Protein AF-A0A950P169-F1 (afdb_monomer_lite)

Secondary structure (DSSP, 8-state):
-PPP---HHHHHHHHHHHHHHHHSPPPP----TTPPPEE--HHHHHH-HHHHHHHHHHTT-SEEEEEEEHHHHSSSTT-SSPPTT--TT-GGGS-HHHHHHHHHHHHHHHHHT-EEEEEEE----TTSSPSS---SSS--TTBS--HHHHHHHHHHHHHHTSS-EETTTTEE-TT-TTPPPPP-EEEE-S-TTBTTTSB-SEETTEEEEE-HHHHHHHHHHHHHHHHHHTT-TTSEEEE----S--BS--TTTSBB-HHHHHHHHTTB-TTSPBP---

Structure (mmCIF, N/CA/C/O backbone):
data_AF-A0A950P169-F1
#
_entry.id   AF-A0A950P169-F1
#
loop_
_atom_site.group_PDB
_atom_site.id
_atom_site.type_symbol
_atom_site.label_atom_id
_atom_site.label_alt_id
_atom_site.label_comp_id
_atom_site.label_asym_id
_atom_site.label_entity_id
_atom_site.label_seq_id
_atom_site.pdbx_PDB_ins_code
_atom_site.Cartn_x
_atom_site.Cartn_y
_atom_site.Cartn_z
_atom_site.occupancy
_atom_site.B_iso_or_equiv
_atom_site.auth_seq_id
_atom_site.auth_comp_id
_atom_site.auth_asym_id
_atom_site.auth_atom_id
_atom_site.pdbx_PDB_model_num
ATOM 1 N N . MET A 1 1 ? -87.571 0.363 -18.734 1.00 46.47 1 MET A N 1
ATOM 2 C CA . MET A 1 1 ? -86.121 0.190 -18.982 1.00 46.47 1 MET A CA 1
ATOM 3 C C . MET A 1 1 ? -85.504 -0.441 -17.733 1.00 46.47 1 MET A C 1
ATOM 5 O O . MET A 1 1 ? -85.541 0.220 -16.702 1.00 46.47 1 MET A O 1
ATOM 9 N N . PRO A 1 2 ? -85.041 -1.705 -17.742 1.00 42.69 2 PRO A N 1
ATOM 10 C CA . PRO A 1 2 ? -84.407 -2.302 -16.569 1.00 42.69 2 PRO A CA 1
ATOM 11 C C . PRO A 1 2 ? -82.916 -1.935 -16.513 1.00 42.69 2 PRO A C 1
ATOM 13 O O . PRO A 1 2 ? -82.208 -2.034 -17.513 1.00 42.69 2 PRO A O 1
ATOM 16 N N . LEU A 1 3 ? -82.452 -1.499 -15.339 1.00 47.44 3 LEU A N 1
ATOM 17 C CA . LEU A 1 3 ? -81.047 -1.183 -15.060 1.00 47.44 3 LEU A CA 1
ATOM 18 C C . LEU A 1 3 ? -80.193 -2.468 -15.043 1.00 47.44 3 LEU A C 1
ATOM 20 O O . LEU A 1 3 ? -80.599 -3.457 -14.422 1.00 47.44 3 LEU A O 1
ATOM 24 N N . PRO A 1 4 ? -79.001 -2.475 -15.670 1.00 51.62 4 PRO A N 1
ATOM 25 C CA . PRO A 1 4 ? -78.129 -3.641 -15.684 1.00 51.62 4 PRO A CA 1
ATOM 26 C C . PRO A 1 4 ? -77.535 -3.883 -14.291 1.00 51.62 4 PRO A C 1
ATOM 28 O O . PRO A 1 4 ? -76.858 -3.028 -13.714 1.00 51.62 4 PRO A O 1
ATOM 31 N N . ARG A 1 5 ? -77.775 -5.081 -13.748 1.00 55.94 5 ARG A N 1
ATOM 32 C CA . ARG A 1 5 ? -77.144 -5.570 -12.517 1.00 55.94 5 ARG A CA 1
ATOM 33 C C . ARG A 1 5 ? -75.638 -5.706 -12.755 1.00 55.94 5 ARG A C 1
ATOM 35 O O . ARG A 1 5 ? -75.205 -6.581 -13.500 1.00 55.94 5 ARG A O 1
ATOM 42 N N . ARG A 1 6 ? -74.835 -4.839 -12.132 1.00 60.53 6 ARG A N 1
ATOM 43 C CA . ARG A 1 6 ? -73.371 -4.970 -12.145 1.00 60.53 6 ARG A CA 1
ATOM 44 C C . ARG A 1 6 ? -72.964 -6.236 -11.371 1.00 60.53 6 ARG A C 1
ATOM 46 O O . ARG A 1 6 ? -73.485 -6.461 -10.278 1.00 60.53 6 ARG A O 1
ATOM 53 N N . PRO A 1 7 ? -72.055 -7.070 -11.903 1.00 55.75 7 PRO A N 1
ATOM 54 C CA . PRO A 1 7 ? -71.733 -8.364 -11.313 1.00 55.75 7 PRO A CA 1
ATOM 55 C C . PRO A 1 7 ? -70.893 -8.191 -10.040 1.00 55.75 7 PRO A C 1
ATOM 57 O O . PRO A 1 7 ? -69.671 -8.052 -10.104 1.00 55.75 7 PRO A O 1
ATOM 60 N N . ALA A 1 8 ? -71.551 -8.248 -8.877 1.00 60.16 8 ALA A N 1
ATOM 61 C CA . ALA A 1 8 ? -70.937 -8.251 -7.542 1.00 60.16 8 ALA A CA 1
ATOM 62 C C . ALA A 1 8 ? -69.826 -9.312 -7.380 1.00 60.16 8 ALA A C 1
ATOM 64 O O . ALA A 1 8 ? -68.883 -9.127 -6.614 1.00 60.16 8 ALA A O 1
ATOM 65 N N . ALA A 1 9 ? -69.883 -10.385 -8.175 1.00 60.50 9 ALA A N 1
ATOM 66 C CA . ALA A 1 9 ? -68.864 -11.429 -8.240 1.00 60.50 9 ALA A CA 1
ATOM 67 C C . ALA A 1 9 ? -67.477 -10.922 -8.687 1.00 60.50 9 ALA A C 1
ATOM 69 O O . ALA A 1 9 ? -66.463 -11.484 -8.281 1.00 60.50 9 ALA A O 1
ATOM 70 N N . THR A 1 10 ? -67.409 -9.858 -9.492 1.00 64.31 10 THR A N 1
ATOM 71 C CA . THR A 1 10 ? -66.132 -9.308 -9.988 1.00 64.31 10 THR A CA 1
ATOM 72 C C . THR A 1 10 ? -65.426 -8.502 -8.900 1.00 64.31 10 THR A C 1
ATOM 74 O O . THR A 1 10 ? -64.228 -8.661 -8.695 1.00 64.31 10 THR A O 1
ATOM 77 N N . LEU A 1 11 ? -66.188 -7.709 -8.138 1.00 63.38 11 LEU A N 1
ATOM 78 C CA . LEU A 1 11 ? -65.689 -6.944 -6.990 1.00 63.38 11 LEU A CA 1
ATOM 79 C C . LEU A 1 11 ? -65.167 -7.864 -5.882 1.00 63.38 11 LEU A C 1
ATOM 81 O O . LEU A 1 11 ? -64.091 -7.620 -5.346 1.00 63.38 11 LEU A O 1
ATOM 85 N N . LEU A 1 12 ? -65.881 -8.957 -5.594 1.00 70.06 12 LEU A N 1
ATOM 86 C CA . LEU A 1 12 ? -65.453 -9.931 -4.591 1.00 70.06 12 LEU A CA 1
ATOM 87 C C . LEU A 1 12 ? -64.164 -10.658 -5.011 1.00 70.06 12 LEU A C 1
ATOM 89 O O . LEU A 1 12 ? -63.272 -10.848 -4.191 1.00 70.06 12 LEU A O 1
ATOM 93 N N . ARG A 1 13 ? -64.022 -11.006 -6.298 1.00 69.19 13 ARG A N 1
ATOM 94 C CA . ARG A 1 13 ? -62.792 -11.615 -6.838 1.00 69.19 13 ARG A CA 1
ATOM 95 C C . ARG A 1 13 ? -61.598 -10.664 -6.779 1.00 69.19 13 ARG A C 1
ATOM 97 O O . ARG A 1 13 ? -60.518 -11.095 -6.391 1.00 69.19 13 ARG A O 1
ATOM 104 N N . CYS A 1 14 ? -61.786 -9.384 -7.104 1.00 72.12 14 CYS A N 1
ATOM 105 C CA . CYS A 1 14 ? -60.726 -8.380 -6.983 1.00 72.12 14 CYS A CA 1
ATOM 106 C C . CYS A 1 14 ? -60.309 -8.150 -5.523 1.00 72.12 14 CYS A C 1
ATOM 108 O O . CYS A 1 14 ? -59.120 -8.024 -5.249 1.00 72.12 14 CYS A O 1
ATOM 110 N N . LEU A 1 15 ? -61.264 -8.149 -4.586 1.00 73.00 15 LEU A N 1
ATOM 111 C CA . LEU A 1 15 ? -60.981 -7.977 -3.161 1.00 73.00 15 LEU A CA 1
ATOM 112 C C . LEU A 1 15 ? -60.221 -9.179 -2.579 1.00 73.00 15 LEU A C 1
ATOM 114 O O . LEU A 1 15 ? -59.239 -8.998 -1.867 1.00 73.00 15 LEU A O 1
ATOM 118 N N . VAL A 1 16 ? -60.626 -10.405 -2.930 1.00 73.19 16 VAL A N 1
ATOM 119 C CA . VAL A 1 16 ? -59.921 -11.630 -2.518 1.00 73.19 16 VAL A CA 1
ATOM 120 C C . VAL A 1 16 ? -58.504 -11.662 -3.093 1.00 73.19 16 VAL A C 1
ATOM 122 O O . VAL A 1 16 ? -57.566 -11.967 -2.365 1.00 73.19 16 VAL A O 1
ATOM 125 N N . LEU A 1 17 ? -58.317 -11.281 -4.361 1.00 72.94 17 LEU A N 1
ATOM 126 C CA . LEU A 1 17 ? -56.988 -11.230 -4.977 1.00 72.94 17 LEU A CA 1
ATOM 127 C C . LEU A 1 17 ? -56.083 -10.176 -4.312 1.00 72.94 17 LEU A C 1
ATOM 129 O O . LEU A 1 17 ? -54.907 -10.442 -4.083 1.00 72.94 17 LEU A O 1
ATOM 133 N N . ALA A 1 18 ? -56.631 -9.012 -3.946 1.00 72.00 18 ALA A N 1
ATOM 134 C CA . ALA A 1 18 ? -55.897 -7.973 -3.225 1.00 72.00 18 ALA A CA 1
ATOM 135 C C . ALA A 1 18 ? -55.493 -8.419 -1.807 1.00 72.00 18 ALA A C 1
ATOM 137 O O . ALA A 1 18 ? -54.363 -8.183 -1.392 1.00 72.00 18 ALA A O 1
ATOM 138 N N . ILE A 1 19 ? -56.371 -9.123 -1.083 1.00 71.88 19 ILE A N 1
ATOM 139 C CA . ILE A 1 19 ? -56.062 -9.679 0.247 1.00 71.88 19 ILE A CA 1
ATOM 140 C C . ILE A 1 19 ? -54.988 -10.777 0.151 1.00 71.88 19 ILE A C 1
ATOM 142 O O . ILE A 1 19 ? -54.085 -10.834 0.986 1.00 71.88 19 ILE A O 1
ATOM 146 N N . VAL A 1 20 ? -55.029 -11.616 -0.889 1.00 70.62 20 VAL A N 1
ATOM 147 C CA . VAL A 1 20 ? -53.989 -12.629 -1.142 1.00 70.62 20 VAL A CA 1
ATOM 148 C C . VAL A 1 20 ? -52.642 -11.969 -1.463 1.00 70.62 20 VAL A C 1
ATOM 150 O O . VAL A 1 20 ? -51.622 -12.393 -0.937 1.00 70.62 20 VAL A O 1
ATOM 153 N N . LEU A 1 21 ? -52.619 -10.885 -2.242 1.00 66.38 21 LEU A N 1
ATOM 154 C CA . LEU A 1 21 ? -51.384 -10.150 -2.553 1.00 66.38 21 LEU A CA 1
ATOM 155 C C . LEU A 1 21 ? -50.773 -9.425 -1.340 1.00 66.38 21 LEU A C 1
ATOM 157 O O . LEU A 1 21 ? -49.557 -9.277 -1.285 1.00 66.38 21 LEU A O 1
ATO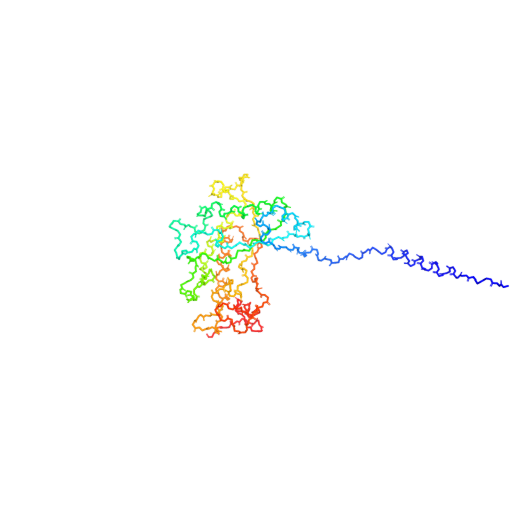M 161 N N . VAL A 1 22 ? -51.583 -9.009 -0.360 1.00 69.62 22 VAL A N 1
ATOM 162 C CA . VAL A 1 22 ? -51.111 -8.345 0.877 1.00 69.62 22 VAL A CA 1
ATOM 163 C C . VAL A 1 22 ? -50.627 -9.348 1.938 1.00 69.62 22 VAL A C 1
ATOM 165 O O . VAL A 1 22 ? -49.867 -8.982 2.830 1.00 69.62 22 VAL A O 1
ATOM 168 N N . THR A 1 23 ? -51.033 -10.619 1.848 1.00 67.62 23 THR A N 1
ATOM 169 C CA . THR A 1 23 ? -50.666 -11.671 2.819 1.00 67.62 23 THR A CA 1
ATOM 170 C C . THR A 1 23 ? -49.452 -12.501 2.409 1.00 67.62 23 THR A C 1
ATOM 172 O O . THR A 1 23 ? -48.956 -13.282 3.221 1.00 67.62 23 THR A O 1
ATOM 175 N N . ILE A 1 24 ? -48.933 -12.320 1.190 1.00 65.88 24 ILE A N 1
ATOM 176 C CA . ILE A 1 24 ? -47.646 -12.894 0.792 1.00 65.88 24 ILE A CA 1
ATOM 177 C C . ILE A 1 24 ? -46.556 -12.065 1.488 1.00 65.88 24 ILE A C 1
ATOM 179 O O . ILE A 1 24 ? -46.394 -10.890 1.146 1.00 65.88 24 ILE A O 1
ATOM 183 N N . PRO A 1 25 ? -45.811 -12.620 2.468 1.00 67.31 25 PRO A N 1
ATOM 184 C CA . PRO A 1 25 ? -44.670 -11.908 3.025 1.00 67.31 25 PRO A CA 1
ATOM 185 C C . PRO A 1 25 ? -43.726 -11.564 1.870 1.00 67.31 25 PRO A C 1
ATOM 187 O O . PRO A 1 25 ? -43.541 -12.412 0.988 1.00 67.31 25 PRO A O 1
ATOM 190 N N . PRO A 1 26 ? -43.139 -10.352 1.832 1.00 63.78 26 PRO A N 1
ATOM 191 C CA . PRO A 1 26 ? -42.165 -10.028 0.804 1.00 63.78 26 PRO A CA 1
ATOM 192 C C . PRO A 1 26 ? -41.129 -11.147 0.797 1.00 63.78 26 PRO A C 1
ATOM 194 O O . PRO A 1 26 ? -40.572 -11.484 1.848 1.00 63.78 26 PRO A O 1
ATOM 197 N N . ALA A 1 27 ? -40.928 -11.776 -0.365 1.00 65.50 27 ALA A N 1
ATOM 198 C CA . ALA A 1 27 ? -39.838 -12.720 -0.523 1.00 65.50 27 ALA A CA 1
ATOM 199 C C . ALA A 1 27 ? -38.590 -11.996 -0.023 1.00 65.50 27 ALA A C 1
ATOM 201 O O . ALA A 1 27 ? -38.304 -10.887 -0.484 1.00 65.50 27 ALA A O 1
ATOM 202 N N . ARG A 1 28 ? -37.910 -12.560 0.984 1.00 59.44 28 ARG A N 1
ATOM 203 C CA . ARG A 1 28 ? -36.647 -11.995 1.455 1.00 59.44 28 ARG A CA 1
ATOM 204 C C . ARG A 1 28 ? -35.790 -11.821 0.215 1.00 59.44 28 ARG A C 1
ATOM 206 O O . ARG A 1 28 ? -35.505 -12.813 -0.455 1.00 59.44 28 ARG A O 1
ATOM 213 N N . ALA A 1 29 ? -35.448 -10.579 -0.121 1.00 61.78 29 ALA A N 1
ATOM 214 C CA . ALA A 1 29 ? -34.435 -10.340 -1.125 1.00 61.78 29 ALA A CA 1
ATOM 215 C C . ALA A 1 29 ? -33.226 -11.155 -0.666 1.00 61.78 29 ALA A C 1
ATOM 217 O O . ALA A 1 29 ? -32.718 -10.936 0.435 1.00 61.78 29 ALA A O 1
ATOM 218 N N . LEU A 1 30 ? -32.844 -12.159 -1.454 1.00 59.88 30 LEU A N 1
ATOM 219 C CA . LEU A 1 30 ? -31.661 -12.976 -1.217 1.00 59.88 30 LEU A CA 1
ATOM 220 C C . LEU A 1 30 ? -30.432 -12.123 -1.555 1.00 59.88 30 LEU A C 1
ATOM 222 O O . LEU A 1 30 ? -29.640 -12.472 -2.423 1.00 59.88 30 LEU A O 1
ATOM 226 N N . ALA A 1 31 ? -30.309 -10.954 -0.924 1.00 65.06 31 ALA A N 1
ATOM 227 C CA . ALA A 1 31 ? -29.026 -10.298 -0.826 1.00 65.06 31 ALA A CA 1
ATOM 228 C C . ALA A 1 31 ? -28.125 -11.285 -0.086 1.00 65.06 31 ALA A C 1
ATOM 230 O O . ALA A 1 31 ? -28.521 -11.844 0.944 1.00 65.06 31 ALA A O 1
ATOM 231 N N . SER A 1 32 ? -26.965 -11.574 -0.669 1.00 75.38 32 SER A N 1
ATOM 232 C CA . SER A 1 32 ? -26.006 -12.466 -0.040 1.00 75.38 32 SER A CA 1
ATOM 233 C C . SER A 1 32 ? -25.697 -11.924 1.351 1.00 75.38 32 SER A C 1
ATOM 235 O O . SER A 1 32 ? -25.189 -10.816 1.486 1.00 75.38 32 SER A O 1
ATOM 237 N N . THR A 1 33 ? -25.986 -12.703 2.392 1.00 75.56 33 THR A N 1
ATOM 238 C CA . THR A 1 33 ? -25.667 -12.333 3.780 1.00 75.56 33 THR A CA 1
ATOM 239 C C . THR A 1 33 ? -24.163 -12.352 4.055 1.00 75.56 33 THR A C 1
ATOM 241 O O . THR A 1 33 ? -23.748 -12.152 5.190 1.00 75.56 33 THR A O 1
ATOM 244 N N . THR A 1 34 ? -23.354 -12.668 3.042 1.00 81.56 34 THR A N 1
ATOM 245 C CA . THR A 1 34 ? -21.893 -12.715 3.101 1.00 81.56 34 THR A CA 1
ATOM 246 C C . THR A 1 34 ? -21.240 -11.749 2.113 1.00 81.56 34 THR A C 1
ATOM 248 O O . THR A 1 34 ? -20.024 -11.793 1.953 1.00 81.56 34 THR A O 1
ATOM 251 N N . GLN A 1 35 ? -22.017 -10.940 1.382 1.00 86.88 35 GLN A N 1
ATOM 252 C CA . GLN A 1 35 ? -21.458 -9.898 0.526 1.00 86.88 35 GLN A CA 1
ATOM 253 C C . GLN A 1 35 ? -21.118 -8.691 1.392 1.00 86.88 35 GLN A C 1
ATOM 255 O O . GLN A 1 35 ? -22.006 -8.146 2.034 1.00 86.88 35 GLN A O 1
ATOM 260 N N . THR A 1 36 ? -19.854 -8.279 1.371 1.00 89.25 36 THR A N 1
ATOM 261 C CA . THR A 1 36 ? -19.385 -7.085 2.073 1.00 89.25 36 THR A CA 1
ATOM 262 C C . THR A 1 36 ? -19.483 -5.862 1.162 1.00 89.25 36 THR A C 1
ATOM 264 O O . THR A 1 36 ? -19.169 -5.929 -0.032 1.00 89.25 36 THR A O 1
ATOM 267 N N . GLY A 1 37 ? -19.954 -4.738 1.705 1.00 94.12 37 GLY A N 1
ATOM 268 C CA . GLY A 1 37 ? -19.961 -3.439 1.022 1.00 94.12 37 GLY A CA 1
ATOM 269 C C . GLY A 1 37 ? -18.621 -2.714 1.163 1.00 94.12 37 GLY A C 1
ATOM 270 O O . GLY A 1 37 ? -18.137 -2.544 2.278 1.00 94.12 37 GLY A O 1
ATOM 271 N N . TRP A 1 38 ? -18.037 -2.268 0.048 1.00 96.00 38 TRP A N 1
ATOM 272 C CA . TRP A 1 38 ? -16.729 -1.602 0.018 1.00 96.00 38 TRP A CA 1
ATOM 273 C C . TRP A 1 38 ? -16.822 -0.206 -0.586 1.00 96.00 38 TRP A C 1
ATOM 275 O O . TRP A 1 38 ? -17.546 0.003 -1.563 1.00 96.00 38 TRP A O 1
ATOM 285 N N . MET A 1 39 ? -16.050 0.735 -0.046 1.00 98.12 39 MET A N 1
ATOM 286 C CA . MET A 1 39 ? -15.864 2.065 -0.630 1.00 98.12 39 MET A CA 1
ATOM 287 C C . MET A 1 39 ? -14.396 2.482 -0.617 1.00 98.12 39 MET A C 1
ATOM 289 O O . MET A 1 39 ? -13.621 2.058 0.234 1.00 98.12 39 MET A O 1
ATOM 293 N N . GLN A 1 40 ? -14.027 3.343 -1.561 1.00 97.56 40 GLN A N 1
ATOM 294 C CA . GLN A 1 40 ? -12.718 3.979 -1.609 1.00 97.56 40 GLN A CA 1
ATOM 295 C C . GLN A 1 40 ? -12.872 5.419 -2.102 1.00 97.56 40 GLN A C 1
ATOM 297 O O . GLN A 1 40 ? -13.462 5.656 -3.156 1.00 97.56 40 GLN A O 1
ATOM 302 N N . ASP A 1 41 ? -12.329 6.365 -1.337 1.00 98.00 41 ASP A N 1
ATOM 303 C CA . ASP A 1 41 ? -12.204 7.783 -1.700 1.00 98.00 41 ASP A CA 1
ATOM 304 C C . ASP A 1 41 ? -11.048 8.408 -0.898 1.00 98.00 41 ASP A C 1
ATOM 306 O O . ASP A 1 41 ? -11.253 9.155 0.063 1.00 98.00 41 ASP A O 1
ATOM 310 N N . ASP A 1 42 ? -9.809 8.028 -1.239 1.00 98.00 42 ASP A N 1
ATOM 311 C CA . ASP A 1 42 ? -8.611 8.437 -0.493 1.00 98.00 42 ASP A CA 1
ATOM 312 C C . ASP A 1 42 ? -8.515 9.963 -0.280 1.00 98.00 42 ASP A C 1
ATOM 314 O O . ASP A 1 42 ? -8.195 10.372 0.839 1.00 98.00 42 ASP A O 1
ATOM 318 N N . PRO A 1 43 ? -8.779 10.839 -1.280 1.00 98.25 43 PRO A N 1
ATOM 319 C CA . PRO A 1 43 ? -8.698 12.286 -1.080 1.00 98.25 43 PRO A CA 1
ATOM 320 C C . PRO A 1 43 ? -9.689 12.813 -0.039 1.00 98.25 43 PRO A C 1
ATOM 322 O O . PRO A 1 43 ? -9.305 13.640 0.791 1.00 98.25 43 PRO A O 1
ATOM 325 N N . SER A 1 44 ? -10.939 12.342 -0.055 1.00 98.50 44 SER A N 1
ATOM 326 C CA . SER A 1 44 ? -11.941 12.757 0.931 1.00 98.50 44 SER A CA 1
ATOM 327 C C . SER A 1 44 ? -11.629 12.209 2.320 1.00 98.50 44 SER A C 1
ATOM 329 O O . SER A 1 44 ? -11.677 12.966 3.290 1.00 98.50 44 SER A O 1
ATOM 331 N N . VAL A 1 45 ? -11.207 10.942 2.415 1.00 98.69 45 VAL A N 1
ATOM 332 C CA . VAL A 1 45 ? -10.779 10.330 3.683 1.00 98.69 45 VAL A CA 1
ATOM 333 C C . VAL A 1 45 ? -9.553 11.046 4.262 1.00 98.69 45 VAL A C 1
ATOM 335 O O . VAL A 1 45 ? -9.481 11.242 5.467 1.00 98.69 45 VAL A O 1
ATOM 338 N N . LEU A 1 46 ? -8.605 11.502 3.437 1.00 98.00 46 LEU A N 1
ATOM 339 C CA . LEU A 1 46 ? -7.462 12.303 3.899 1.00 98.00 46 LEU A CA 1
ATOM 340 C C . LEU A 1 46 ? -7.861 13.695 4.400 1.00 98.00 46 LEU A C 1
ATOM 342 O O . LEU A 1 46 ? -7.219 14.218 5.312 1.00 98.00 46 LEU A O 1
ATOM 346 N N . ALA A 1 47 ? -8.860 14.318 3.774 1.00 98.25 47 ALA A N 1
ATOM 347 C CA . ALA A 1 47 ? -9.282 15.676 4.099 1.00 98.25 47 ALA A CA 1
ATOM 348 C C . ALA A 1 47 ? -10.128 15.744 5.382 1.00 98.25 47 ALA A C 1
ATOM 350 O O . ALA A 1 47 ? -9.956 16.671 6.173 1.00 98.25 47 ALA A O 1
ATOM 351 N N . ASP A 1 48 ? -11.024 14.776 5.582 1.00 98.50 48 ASP A N 1
ATOM 352 C CA . ASP A 1 48 ? -11.908 14.660 6.746 1.00 98.50 48 ASP A CA 1
ATOM 353 C C . ASP A 1 48 ? -12.173 13.172 7.039 1.00 98.50 48 ASP A C 1
ATOM 355 O O . ASP A 1 48 ? -13.182 12.631 6.566 1.00 98.50 48 ASP A O 1
ATOM 359 N N . PRO A 1 49 ? -11.264 12.480 7.761 1.00 98.44 49 PRO A N 1
ATOM 360 C CA . PRO A 1 49 ? -11.391 11.046 7.984 1.00 98.44 49 PRO A CA 1
ATOM 361 C C . PRO A 1 49 ? -12.686 10.690 8.715 1.00 98.44 49 PRO A C 1
ATOM 363 O O . PRO A 1 49 ? -13.475 9.913 8.186 1.00 98.44 49 PRO A O 1
ATOM 366 N N . MET A 1 50 ? -12.959 11.303 9.873 1.00 98.62 50 MET A N 1
ATOM 367 C CA . MET A 1 50 ? -14.181 11.059 10.646 1.00 98.62 50 MET A CA 1
ATOM 368 C C . MET A 1 50 ? -15.454 11.280 9.819 1.00 98.62 50 MET A C 1
ATOM 370 O O . MET A 1 50 ? -16.263 10.360 9.693 1.00 98.62 50 MET A O 1
ATOM 374 N N . GLY A 1 51 ? -15.640 12.468 9.231 1.00 98.69 51 GLY A N 1
ATOM 375 C CA . GLY A 1 51 ? -16.879 12.791 8.521 1.00 98.69 51 GLY A CA 1
ATOM 376 C C . GLY A 1 51 ? -17.074 11.967 7.246 1.00 98.69 51 GLY A C 1
ATOM 377 O O . GLY A 1 51 ? -18.197 11.566 6.920 1.00 98.69 51 GLY A O 1
ATOM 378 N N . THR A 1 52 ? -15.988 11.659 6.531 1.00 98.75 52 THR A N 1
ATOM 379 C CA . THR A 1 52 ? -16.050 10.838 5.314 1.00 98.75 52 THR A CA 1
ATOM 380 C C . THR A 1 52 ? -16.333 9.375 5.641 1.00 98.75 52 THR A C 1
ATOM 382 O O . THR A 1 52 ? -17.221 8.782 5.026 1.00 98.75 52 THR A O 1
ATOM 385 N N . LEU A 1 53 ? -15.639 8.795 6.625 1.00 98.81 53 LEU A N 1
ATOM 386 C CA . LEU A 1 53 ? -15.852 7.408 7.046 1.00 98.81 53 LEU A CA 1
ATOM 387 C C . LEU A 1 53 ? -17.253 7.212 7.644 1.00 98.81 53 LEU A C 1
ATOM 389 O O . LEU A 1 53 ? -17.907 6.212 7.348 1.00 98.81 53 LEU A O 1
ATOM 393 N N . GLU A 1 54 ? -17.761 8.180 8.416 1.00 98.56 54 GLU A N 1
ATOM 394 C CA . GLU A 1 54 ? -19.139 8.156 8.920 1.00 98.56 54 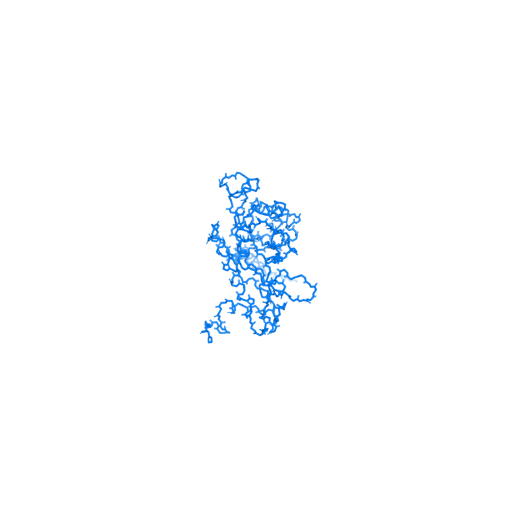GLU A CA 1
ATOM 395 C C . GLU A 1 54 ? -20.142 8.135 7.759 1.00 98.56 54 GLU A C 1
ATOM 397 O O . GLU A 1 54 ? -21.069 7.321 7.741 1.00 98.56 54 GLU A O 1
ATOM 402 N N . ARG A 1 55 ? -19.931 8.971 6.735 1.00 98.62 55 ARG A N 1
ATOM 403 C CA . ARG A 1 55 ? -20.780 8.982 5.539 1.00 98.62 55 ARG A CA 1
ATOM 404 C C . ARG A 1 55 ? -20.710 7.667 4.766 1.00 98.62 55 ARG A C 1
ATOM 406 O O . ARG A 1 55 ? -21.756 7.168 4.358 1.00 98.62 55 ARG A O 1
ATOM 413 N N . MET A 1 56 ? -19.522 7.098 4.570 1.00 98.56 56 MET A N 1
ATOM 414 C CA . MET A 1 56 ? -19.360 5.796 3.912 1.00 98.56 56 MET A CA 1
ATOM 415 C C . MET A 1 56 ? -20.111 4.699 4.675 1.00 98.56 56 MET A C 1
ATOM 417 O O . MET A 1 56 ? -20.872 3.941 4.071 1.00 98.56 56 MET A O 1
ATOM 421 N N . ARG A 1 57 ? -19.994 4.678 6.009 1.00 97.25 57 ARG A N 1
ATOM 422 C CA . ARG A 1 57 ? -20.744 3.761 6.879 1.00 97.25 57 ARG A CA 1
ATOM 423 C C . ARG A 1 57 ? -22.257 3.928 6.715 1.00 97.25 57 ARG A C 1
ATOM 425 O O . ARG A 1 57 ? -22.968 2.940 6.559 1.00 97.25 57 ARG A O 1
ATOM 432 N N . LEU A 1 58 ? -22.760 5.167 6.710 1.00 97.12 58 LEU A N 1
ATOM 433 C CA . LEU A 1 58 ? -24.186 5.467 6.505 1.00 97.12 58 LEU A CA 1
ATOM 434 C C . LEU A 1 58 ? -24.699 5.024 5.126 1.00 97.12 58 LEU A C 1
ATOM 436 O O . LEU A 1 58 ? -25.871 4.677 4.994 1.00 97.12 58 LEU A O 1
ATOM 440 N N . LEU A 1 59 ? -23.834 5.019 4.111 1.00 97.00 59 LEU A N 1
ATOM 441 C CA . LEU A 1 59 ? -24.144 4.525 2.768 1.00 97.00 59 LEU A CA 1
ATOM 442 C C . LEU A 1 59 ? -24.032 2.994 2.640 1.00 97.00 59 LEU A C 1
ATOM 444 O O . LEU A 1 59 ? -24.291 2.458 1.564 1.00 97.00 59 LEU A O 1
ATOM 448 N N . GLY A 1 60 ? -23.685 2.291 3.722 1.00 94.69 60 GLY A N 1
ATOM 449 C CA . GLY A 1 60 ? -23.632 0.831 3.775 1.00 94.69 60 GLY A CA 1
ATOM 450 C C . GLY A 1 60 ? -22.257 0.225 3.500 1.00 94.69 60 GLY A C 1
ATOM 451 O O . GLY A 1 60 ? -22.184 -0.971 3.229 1.00 94.69 60 GLY A O 1
ATOM 452 N N . ALA A 1 61 ? -21.175 1.008 3.552 1.00 96.88 61 ALA A N 1
ATOM 453 C CA . ALA A 1 61 ? -19.830 0.443 3.541 1.00 96.88 61 ALA A CA 1
ATOM 454 C C . ALA A 1 61 ? -19.551 -0.300 4.859 1.00 96.88 61 ALA A C 1
ATOM 456 O O . ALA A 1 61 ? -19.722 0.253 5.948 1.00 96.88 61 ALA A O 1
ATOM 457 N N . GLU A 1 62 ? -19.101 -1.545 4.741 1.00 95.94 62 GLU A N 1
ATOM 458 C CA . GLU A 1 62 ? -18.558 -2.351 5.838 1.00 95.94 62 GLU A CA 1
ATOM 459 C C . GLU A 1 62 ? -17.037 -2.204 5.912 1.00 95.94 62 GLU A C 1
ATOM 461 O O . GLU A 1 62 ? -16.479 -2.145 7.006 1.00 95.94 62 GLU A O 1
ATOM 466 N N . GLU A 1 63 ? -16.396 -2.082 4.748 1.00 97.62 63 GLU A N 1
ATOM 467 C CA . GLU A 1 63 ? -14.956 -1.930 4.574 1.00 97.62 63 GLU A CA 1
ATOM 468 C C . GLU A 1 63 ? -14.652 -0.662 3.765 1.00 97.62 63 GLU A C 1
ATOM 470 O O . GLU A 1 63 ? -15.333 -0.340 2.783 1.00 97.62 63 GLU A O 1
ATOM 475 N N . VAL A 1 64 ? -13.599 0.053 4.152 1.00 98.44 64 VAL A N 1
ATOM 476 C CA . VAL A 1 64 ? -13.026 1.145 3.360 1.00 98.44 64 VAL A CA 1
ATOM 477 C C . VAL A 1 64 ? -11.630 0.744 2.926 1.00 98.44 64 VAL A C 1
ATOM 479 O O . VAL A 1 64 ? -10.786 0.439 3.765 1.00 98.44 64 VAL A O 1
ATOM 482 N N . ARG A 1 65 ? -11.365 0.771 1.621 1.00 98.12 65 ARG A N 1
ATOM 483 C CA . ARG A 1 65 ? -10.007 0.615 1.097 1.00 98.12 65 ARG A CA 1
ATOM 484 C C . ARG A 1 65 ? -9.323 1.975 1.062 1.00 98.12 65 ARG A C 1
ATOM 486 O O . ARG A 1 65 ? -9.909 2.947 0.588 1.00 98.12 65 ARG A O 1
ATOM 493 N N . PHE A 1 66 ? -8.091 2.039 1.556 1.00 98.50 66 PHE A N 1
ATOM 494 C CA . PHE A 1 66 ? -7.289 3.257 1.587 1.00 98.50 66 PHE A CA 1
ATOM 495 C C . PHE A 1 66 ? -5.866 3.006 1.075 1.00 98.50 66 PHE A C 1
ATOM 497 O O . PHE A 1 66 ? -5.136 2.166 1.609 1.00 98.50 66 PHE A O 1
ATOM 504 N N . GLY A 1 67 ? -5.452 3.766 0.058 1.00 97.81 67 GLY A N 1
ATOM 505 C CA . GLY A 1 67 ? -4.133 3.659 -0.560 1.00 97.81 67 GLY A CA 1
ATOM 506 C C . GLY A 1 67 ? -3.009 4.290 0.266 1.00 97.81 67 GLY A C 1
ATOM 507 O O . GLY A 1 67 ? -2.896 5.512 0.395 1.00 97.81 67 GLY A O 1
ATOM 508 N N . VAL A 1 68 ? -2.084 3.466 0.753 1.00 98.19 68 VAL A N 1
ATOM 509 C CA . VAL A 1 68 ? -0.877 3.889 1.472 1.00 98.19 68 VAL A CA 1
ATOM 510 C C . VAL A 1 68 ? 0.320 3.921 0.520 1.00 98.19 68 VAL A C 1
ATOM 512 O O . VAL A 1 68 ? 1.072 2.957 0.391 1.00 98.19 68 VAL A O 1
ATOM 515 N N . ARG A 1 69 ? 0.545 5.064 -0.140 1.00 96.81 69 ARG A N 1
ATOM 516 C CA . ARG A 1 69 ? 1.721 5.257 -1.014 1.00 96.81 69 ARG A CA 1
ATOM 517 C C . ARG A 1 69 ? 3.002 5.345 -0.202 1.00 96.81 69 ARG A C 1
ATOM 519 O O . ARG A 1 69 ? 3.115 6.198 0.680 1.00 96.81 69 ARG A O 1
ATOM 526 N N . TRP A 1 70 ? 4.012 4.556 -0.550 1.00 97.62 70 TRP A N 1
ATOM 527 C CA . TRP A 1 70 ? 5.249 4.474 0.230 1.00 97.62 70 TRP A CA 1
ATOM 528 C C . TRP A 1 70 ? 5.973 5.830 0.367 1.00 97.62 70 TRP A C 1
ATOM 530 O O . TRP A 1 70 ? 6.364 6.219 1.474 1.00 97.62 70 TRP A O 1
ATOM 540 N N . TYR A 1 71 ? 6.075 6.622 -0.706 1.00 96.75 71 TYR A N 1
ATOM 541 C CA . TYR A 1 71 ? 6.708 7.947 -0.669 1.00 96.75 71 TYR A CA 1
ATOM 542 C C . TYR A 1 71 ? 6.001 8.935 0.269 1.00 96.75 71 TYR A C 1
ATOM 544 O O . TYR A 1 71 ? 6.618 9.907 0.693 1.00 96.75 71 TYR A O 1
ATOM 552 N N . SER A 1 72 ? 4.718 8.731 0.591 1.00 95.94 72 SER A N 1
ATOM 553 C CA . SER A 1 72 ? 3.979 9.659 1.460 1.00 95.94 72 SER A CA 1
ATOM 554 C C . SER A 1 72 ? 4.498 9.629 2.902 1.00 95.94 72 SER A C 1
ATOM 556 O O . SER A 1 72 ? 4.406 10.621 3.623 1.00 95.94 72 SER A O 1
ATOM 558 N N . ILE A 1 73 ? 5.112 8.508 3.291 1.00 97.56 73 ILE A N 1
ATOM 559 C CA . ILE A 1 73 ? 5.645 8.266 4.633 1.00 97.56 73 ILE A CA 1
ATOM 560 C C . ILE A 1 73 ? 7.183 8.301 4.627 1.00 97.56 73 ILE A C 1
ATOM 562 O O . ILE A 1 73 ? 7.810 8.739 5.598 1.00 97.56 73 ILE A O 1
ATOM 566 N N . ALA A 1 74 ? 7.809 7.840 3.540 1.00 97.88 74 ALA A N 1
ATOM 567 C CA . ALA A 1 74 ? 9.254 7.683 3.439 1.00 97.88 74 ALA A CA 1
ATOM 568 C C . ALA A 1 74 ? 10.032 9.020 3.458 1.00 97.88 74 ALA A C 1
ATOM 570 O O . ALA A 1 74 ? 9.595 10.026 2.901 1.00 97.88 74 ALA A O 1
ATOM 571 N N . PRO A 1 75 ? 11.238 9.054 4.055 1.00 97.38 75 PRO A N 1
ATOM 572 C CA . PRO A 1 75 ? 12.099 10.234 4.022 1.00 97.38 75 PRO A CA 1
ATOM 573 C C . PRO A 1 75 ? 12.876 10.364 2.701 1.00 97.38 75 PRO A C 1
ATOM 575 O O . PRO A 1 75 ? 13.177 9.372 2.039 1.00 97.38 75 PRO A O 1
ATOM 578 N N . ASN A 1 76 ? 13.298 11.593 2.378 1.00 96.38 76 ASN A N 1
ATOM 579 C CA . ASN A 1 76 ? 14.210 11.920 1.270 1.00 96.38 76 ASN A CA 1
ATOM 580 C C . ASN A 1 76 ? 13.839 11.249 -0.063 1.00 96.38 76 ASN A C 1
ATOM 582 O O . ASN A 1 76 ? 14.694 10.680 -0.739 1.00 96.38 76 ASN A O 1
ATOM 586 N N . ILE A 1 77 ? 12.564 11.330 -0.443 1.00 97.00 77 ILE A N 1
ATOM 587 C CA . ILE A 1 77 ? 11.994 10.560 -1.557 1.00 97.00 77 ILE A CA 1
ATOM 588 C C . ILE A 1 77 ? 12.653 10.817 -2.919 1.00 97.00 77 ILE A C 1
ATOM 590 O O . ILE A 1 77 ? 12.600 9.953 -3.781 1.00 97.00 77 ILE A O 1
ATOM 594 N N . ASN A 1 78 ? 13.316 11.964 -3.099 1.00 96.19 78 ASN A N 1
ATOM 595 C CA . ASN A 1 78 ? 14.001 12.343 -4.343 1.00 96.19 78 ASN A CA 1
ATOM 596 C C . ASN A 1 78 ? 15.506 12.020 -4.340 1.00 96.19 78 ASN A C 1
ATOM 598 O O . ASN A 1 78 ? 16.228 12.427 -5.244 1.00 96.19 78 ASN A O 1
ATOM 602 N N . SER A 1 79 ? 16.006 11.333 -3.313 1.00 96.31 79 SER A N 1
ATOM 603 C CA . SER A 1 79 ? 17.404 10.909 -3.217 1.00 96.31 79 SER A CA 1
ATOM 604 C C . SER A 1 79 ? 17.533 9.441 -3.598 1.00 96.31 79 SER A C 1
ATOM 606 O O . SER A 1 79 ? 16.793 8.621 -3.070 1.00 96.31 79 SER A O 1
ATOM 608 N N . HIS A 1 80 ? 18.541 9.088 -4.400 1.00 94.88 80 HIS A N 1
ATOM 609 C CA . HIS A 1 80 ? 18.930 7.689 -4.651 1.00 94.88 80 HIS A CA 1
ATOM 610 C C . HIS A 1 80 ? 19.668 7.032 -3.473 1.00 94.88 80 HIS A C 1
ATOM 612 O O . HIS A 1 80 ? 20.071 5.874 -3.539 1.00 94.88 80 HIS A O 1
ATOM 618 N N . ARG A 1 81 ? 19.874 7.769 -2.377 1.00 95.50 81 ARG A N 1
ATOM 619 C CA . ARG A 1 81 ? 20.442 7.255 -1.126 1.00 95.50 81 ARG A CA 1
ATOM 620 C C . ARG A 1 81 ? 19.477 7.503 0.025 1.00 95.50 81 ARG A C 1
ATOM 622 O O . ARG A 1 81 ? 19.061 8.645 0.245 1.00 95.50 81 ARG A O 1
ATOM 629 N N . ALA A 1 82 ? 19.168 6.448 0.773 1.00 94.94 82 ALA A N 1
ATOM 630 C CA . ALA A 1 82 ? 18.395 6.559 2.001 1.00 94.94 82 ALA A CA 1
ATOM 631 C C . ALA A 1 82 ? 19.142 7.443 3.024 1.00 94.94 82 ALA A C 1
ATOM 633 O O . ALA A 1 82 ? 20.378 7.507 2.995 1.00 94.94 82 ALA A O 1
ATOM 634 N N . PRO A 1 83 ? 18.434 8.132 3.939 1.00 95.88 83 PRO A N 1
ATOM 635 C CA . PRO A 1 83 ? 19.090 8.911 4.982 1.00 95.88 83 PRO A CA 1
ATOM 636 C C . PRO A 1 83 ? 20.007 8.036 5.845 1.00 95.88 83 PRO A C 1
ATOM 638 O O . PRO A 1 83 ? 19.696 6.885 6.154 1.00 95.88 83 PRO A O 1
ATOM 641 N N . ARG A 1 84 ? 21.134 8.595 6.293 1.00 95.62 84 ARG A N 1
ATOM 642 C CA . ARG A 1 84 ? 22.055 7.883 7.188 1.00 95.62 84 ARG A CA 1
ATOM 643 C C . ARG A 1 84 ? 21.341 7.498 8.489 1.00 95.62 84 ARG A C 1
ATOM 645 O O . ARG A 1 84 ? 20.712 8.342 9.118 1.00 95.62 84 ARG A O 1
ATOM 652 N N . GLY A 1 85 ? 21.477 6.237 8.902 1.00 94.31 85 GLY A N 1
ATOM 653 C CA . GLY A 1 85 ? 20.872 5.720 10.137 1.00 94.31 85 GLY A CA 1
ATOM 654 C C . GLY A 1 85 ? 19.365 5.453 10.053 1.00 94.31 85 GLY A C 1
ATOM 655 O O . GLY A 1 85 ? 18.762 5.077 11.055 1.00 94.31 85 GLY A O 1
ATOM 656 N N . PHE A 1 86 ? 18.747 5.625 8.882 1.00 97.62 86 PHE A N 1
ATOM 657 C CA . PHE A 1 86 ? 17.358 5.244 8.663 1.00 97.62 86 PHE A CA 1
ATOM 658 C C . PHE A 1 86 ? 17.217 3.716 8.641 1.00 97.62 86 PHE A C 1
ATOM 660 O O . PHE A 1 86 ? 17.913 3.038 7.887 1.00 97.62 86 PHE A O 1
ATOM 667 N N . SER A 1 87 ? 16.301 3.182 9.452 1.00 97.44 87 SER A N 1
ATOM 668 C CA . SER A 1 87 ? 15.900 1.775 9.413 1.00 97.44 87 SER A CA 1
ATOM 669 C C . SER A 1 87 ? 14.485 1.675 8.859 1.00 97.44 87 SER A C 1
ATOM 671 O O . SER A 1 87 ? 13.524 2.030 9.541 1.00 97.44 87 SER A O 1
ATOM 673 N N . GLY A 1 88 ? 14.344 1.180 7.627 1.00 97.69 88 GLY A N 1
ATOM 674 C CA . GLY A 1 88 ? 13.050 1.120 6.942 1.00 97.69 88 GLY A CA 1
ATOM 675 C C . GLY A 1 88 ? 12.016 0.248 7.654 1.00 97.69 88 GLY A C 1
ATOM 676 O O . GLY A 1 88 ? 10.825 0.481 7.493 1.00 97.69 88 GLY A O 1
ATOM 677 N N . SER A 1 89 ? 12.461 -0.712 8.471 1.00 98.56 89 SER A N 1
ATOM 678 C CA . SER A 1 89 ? 11.598 -1.621 9.240 1.00 98.56 89 SER A CA 1
ATOM 679 C C . SER A 1 89 ? 11.131 -1.068 10.582 1.00 98.56 89 SER A C 1
ATOM 681 O O . SER A 1 89 ? 10.245 -1.648 11.208 1.00 98.56 89 SER A O 1
ATOM 683 N N . ASN A 1 90 ? 11.714 0.042 11.038 1.00 98.44 90 ASN A N 1
ATOM 684 C CA . ASN A 1 90 ? 11.376 0.647 12.313 1.00 98.44 90 ASN A CA 1
ATOM 685 C C . ASN A 1 90 ? 10.426 1.837 12.094 1.00 98.44 90 ASN A C 1
ATOM 687 O O . ASN A 1 90 ? 10.873 2.864 11.577 1.00 98.44 90 ASN A O 1
ATOM 691 N N . PRO A 1 91 ? 9.156 1.790 12.541 1.00 98.56 91 PRO A N 1
ATOM 692 C CA . PRO A 1 91 ? 8.246 2.931 12.405 1.00 98.56 91 PRO A CA 1
ATOM 693 C C . PRO A 1 91 ? 8.759 4.200 13.111 1.00 98.56 91 PRO A C 1
ATOM 695 O O . PRO A 1 91 ? 8.428 5.314 12.694 1.00 98.56 91 PRO A O 1
ATOM 698 N N . ALA A 1 92 ? 9.627 4.064 14.122 1.00 98.25 92 ALA A N 1
ATOM 699 C CA . ALA A 1 92 ? 10.290 5.178 14.798 1.00 98.25 92 ALA A CA 1
ATOM 700 C C . ALA A 1 92 ? 11.465 5.788 14.009 1.00 98.25 92 ALA A C 1
ATOM 702 O O . ALA A 1 92 ? 12.010 6.805 14.437 1.00 98.25 92 ALA A O 1
ATOM 703 N N . SER A 1 93 ? 11.871 5.227 12.870 1.00 98.00 93 SER A N 1
ATOM 704 C CA . SER A 1 93 ? 12.840 5.867 11.965 1.00 98.00 93 SER A CA 1
ATOM 705 C C . SER A 1 93 ? 12.183 6.853 10.992 1.00 98.00 93 SER A C 1
ATOM 707 O O . SER A 1 93 ? 12.877 7.649 10.363 1.00 98.00 93 SER A O 1
ATOM 709 N N . TYR A 1 94 ? 10.854 6.849 10.903 1.00 98.31 94 TYR A N 1
ATOM 710 C CA . TYR A 1 94 ? 10.073 7.793 10.108 1.00 98.31 94 TYR A CA 1
ATOM 711 C C . TYR A 1 94 ? 9.641 9.001 10.961 1.00 98.31 94 TYR A C 1
ATOM 713 O O . TYR A 1 94 ? 9.599 8.962 12.203 1.00 98.31 94 TYR A O 1
ATOM 721 N N . ARG A 1 95 ? 9.320 10.118 10.298 1.00 97.50 95 ARG A N 1
ATOM 722 C CA . ARG A 1 95 ? 8.865 11.345 10.971 1.00 97.50 95 ARG A CA 1
ATOM 723 C C . ARG A 1 95 ? 7.442 11.148 11.492 1.00 97.50 95 ARG A C 1
ATOM 725 O O . ARG A 1 95 ? 6.582 10.694 10.753 1.00 97.50 95 ARG A O 1
ATOM 732 N N . ALA A 1 96 ? 7.171 11.564 12.732 1.00 97.56 96 ALA A N 1
ATOM 733 C CA . ALA A 1 96 ? 5.827 11.455 13.317 1.00 97.56 96 ALA A CA 1
ATOM 734 C C . ALA A 1 96 ? 4.761 12.172 12.465 1.00 97.56 96 ALA A C 1
ATOM 736 O O . ALA A 1 96 ? 3.693 11.624 12.234 1.00 97.56 96 ALA A O 1
ATOM 737 N N . ALA A 1 97 ? 5.097 13.346 11.921 1.00 97.94 97 ALA A N 1
ATOM 738 C CA . ALA A 1 97 ? 4.211 14.101 11.036 1.00 97.94 97 ALA A CA 1
ATOM 739 C C . ALA A 1 97 ? 3.846 13.358 9.736 1.00 97.94 97 ALA A C 1
ATOM 741 O O . ALA A 1 97 ? 2.773 13.592 9.202 1.00 97.94 97 ALA A O 1
ATOM 742 N N . ALA A 1 98 ? 4.709 12.462 9.241 1.00 98.00 98 ALA A N 1
ATOM 743 C CA . ALA A 1 98 ? 4.425 11.685 8.034 1.00 98.00 98 ALA A CA 1
ATOM 744 C C . ALA A 1 98 ? 3.404 10.561 8.299 1.00 98.00 98 ALA A C 1
ATOM 746 O O . ALA A 1 98 ? 2.663 10.175 7.408 1.00 98.00 98 ALA A O 1
ATOM 747 N N . TRP A 1 99 ? 3.333 10.073 9.542 1.00 98.56 99 TRP A N 1
ATOM 748 C CA . TRP A 1 99 ? 2.334 9.093 9.973 1.00 98.56 99 TRP A CA 1
ATOM 749 C C . TRP A 1 99 ? 0.990 9.708 10.358 1.00 98.56 99 TRP A C 1
ATOM 751 O O . TRP A 1 99 ? -0.020 9.015 10.329 1.00 98.56 99 TRP A O 1
ATOM 761 N N . ALA A 1 100 ? 0.978 10.982 10.759 1.00 98.31 100 ALA A N 1
ATOM 762 C CA . ALA A 1 100 ? -0.180 11.603 11.397 1.00 98.31 100 ALA A CA 1
ATOM 763 C C . ALA A 1 100 ? -1.497 11.472 10.601 1.00 98.31 100 ALA A C 1
ATOM 765 O O . ALA A 1 100 ? -2.502 11.157 11.237 1.00 98.31 100 ALA A O 1
ATOM 766 N N . PRO A 1 101 ? -1.524 11.628 9.258 1.00 98.50 101 PRO A N 1
ATOM 767 C CA . PRO A 1 101 ? -2.752 11.417 8.490 1.00 98.50 101 PRO A CA 1
ATOM 768 C C . PRO A 1 101 ? -3.270 9.976 8.584 1.00 98.50 101 PRO A C 1
ATOM 770 O O . PRO A 1 101 ? -4.438 9.759 8.886 1.00 98.50 101 PRO A O 1
ATOM 773 N N . LEU A 1 102 ? -2.390 8.986 8.405 1.00 98.75 102 LEU A N 1
ATOM 774 C CA . LEU A 1 102 ? -2.770 7.574 8.468 1.00 98.75 102 LEU A CA 1
ATOM 775 C C . LEU A 1 102 ? -3.182 7.157 9.888 1.00 98.75 102 LEU A C 1
ATOM 777 O O . LEU A 1 102 ? -4.139 6.411 10.060 1.00 98.75 102 LEU A O 1
ATOM 781 N N . ASP A 1 103 ? -2.524 7.692 10.920 1.00 98.75 103 ASP A N 1
ATOM 782 C CA . ASP A 1 103 ? -2.942 7.487 12.310 1.00 98.75 103 ASP A CA 1
ATOM 783 C C . ASP A 1 103 ? -4.352 8.019 12.592 1.00 98.75 103 ASP A C 1
ATOM 785 O O . ASP A 1 103 ? -5.075 7.410 13.377 1.00 98.75 103 ASP A O 1
ATOM 789 N N . ALA A 1 104 ? -4.724 9.168 12.018 1.00 98.69 104 ALA A N 1
ATOM 790 C CA . ALA A 1 104 ? -6.061 9.735 12.179 1.00 98.69 104 ALA A CA 1
ATOM 791 C C . ALA A 1 104 ? -7.112 8.833 11.521 1.00 98.69 104 ALA A C 1
ATOM 793 O O . ALA A 1 104 ? -8.071 8.448 12.179 1.00 98.69 104 ALA A O 1
ATOM 794 N N . ILE A 1 105 ? -6.863 8.394 10.283 1.00 98.88 105 ILE A N 1
ATOM 795 C CA . ILE A 1 105 ? -7.747 7.477 9.550 1.00 98.88 105 ILE A CA 1
ATOM 796 C C . ILE A 1 105 ? -7.959 6.173 10.326 1.00 98.88 105 ILE A C 1
ATOM 798 O O . ILE A 1 105 ? -9.096 5.754 10.522 1.00 98.88 105 ILE A O 1
ATOM 802 N N . 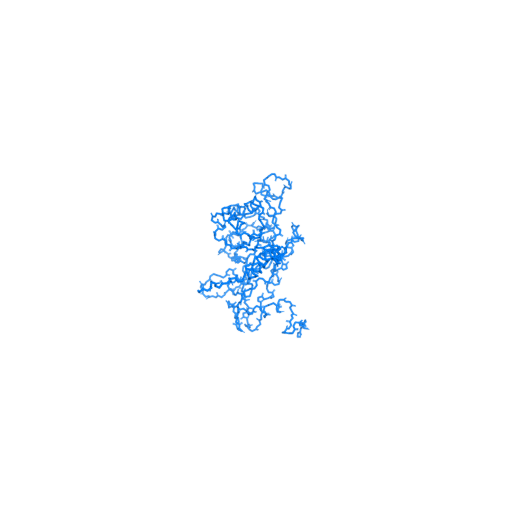VAL A 1 106 ? -6.885 5.552 10.825 1.00 98.88 106 VAL A N 1
ATOM 803 C CA . VAL A 1 106 ? -6.980 4.294 11.587 1.00 98.88 106 VAL A CA 1
ATOM 804 C C . VAL A 1 106 ? -7.754 4.483 12.897 1.00 98.88 106 VAL A C 1
ATOM 806 O O . VAL A 1 106 ? -8.551 3.620 13.271 1.00 98.88 106 VAL A O 1
ATOM 809 N N . ARG A 1 107 ? -7.553 5.604 13.604 1.00 98.81 107 ARG A N 1
ATOM 810 C CA . ARG A 1 107 ? -8.312 5.913 14.828 1.00 98.81 107 ARG A CA 1
ATOM 811 C C . ARG A 1 107 ? -9.791 6.137 14.545 1.00 98.81 107 ARG A C 1
ATOM 813 O O . ARG A 1 107 ? -10.616 5.578 15.264 1.00 98.81 107 ARG A O 1
ATOM 820 N N . ASP A 1 108 ? -10.113 6.908 13.515 1.00 98.81 108 ASP A N 1
ATOM 821 C CA . ASP A 1 108 ? -11.490 7.264 13.182 1.00 98.81 108 ASP A CA 1
ATOM 822 C C . ASP A 1 108 ? -12.257 6.049 12.642 1.00 98.81 108 ASP A C 1
ATOM 824 O O . ASP A 1 108 ? -13.381 5.793 13.076 1.00 98.81 108 ASP A O 1
ATOM 828 N N . ALA A 1 109 ? -11.620 5.217 11.808 1.00 98.75 109 ALA A N 1
ATOM 829 C CA . ALA A 1 109 ? -12.193 3.948 11.355 1.00 98.75 109 ALA A CA 1
ATOM 830 C C . ALA A 1 109 ? -12.516 3.019 12.537 1.00 98.75 109 ALA A C 1
ATOM 832 O O . ALA A 1 109 ? -13.634 2.511 12.653 1.00 98.75 109 ALA A O 1
ATOM 833 N N . HIS A 1 110 ? -11.573 2.869 13.475 1.00 98.50 110 HIS A N 1
ATOM 834 C CA . HIS A 1 110 ? -11.785 2.078 14.686 1.00 98.50 110 HIS A CA 1
ATOM 83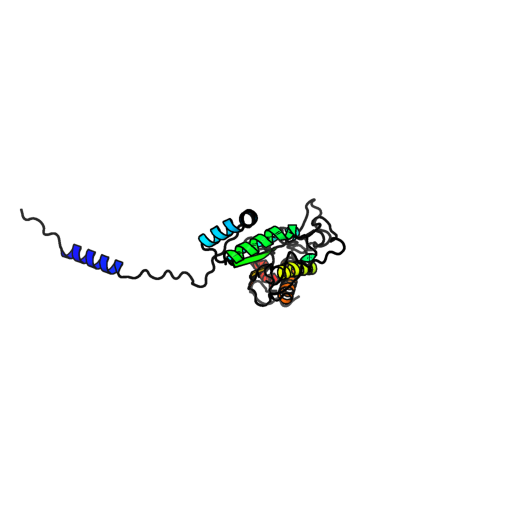5 C C . HIS A 1 110 ? -12.891 2.659 15.584 1.00 98.50 110 HIS A C 1
ATOM 837 O O . HIS A 1 110 ? -13.714 1.906 16.099 1.00 98.50 110 HIS A O 1
ATOM 843 N N . ALA A 1 111 ? -12.939 3.983 15.770 1.00 98.44 111 ALA A N 1
ATOM 844 C CA . ALA A 1 111 ? -13.964 4.648 16.578 1.00 98.44 111 ALA A CA 1
ATOM 845 C C . ALA A 1 111 ? -15.375 4.463 16.000 1.00 98.44 111 ALA A C 1
ATOM 847 O O . ALA A 1 111 ? -16.334 4.285 16.750 1.00 98.44 111 ALA A O 1
ATOM 848 N N . LEU A 1 112 ? -15.492 4.461 14.672 1.00 98.38 112 LEU A N 1
ATOM 849 C CA . LEU A 1 112 ? -16.743 4.195 13.967 1.00 98.38 112 LEU A CA 1
ATOM 850 C C . LEU A 1 112 ? -17.062 2.698 13.878 1.00 98.38 112 LEU A C 1
ATOM 852 O O . LEU A 1 112 ? -18.205 2.344 13.604 1.00 98.38 112 LEU A O 1
ATOM 856 N N . GLY A 1 113 ? -16.081 1.818 14.103 1.00 97.56 113 GLY A N 1
ATOM 857 C CA . GLY A 1 113 ? -16.208 0.375 13.908 1.00 97.56 113 GLY A CA 1
ATOM 858 C C . GLY A 1 113 ? -16.448 -0.003 12.446 1.00 97.56 113 GLY A C 1
ATOM 859 O O . GLY A 1 113 ? -17.231 -0.917 12.187 1.00 97.56 113 GLY A O 1
ATOM 860 N N . ILE A 1 114 ? -15.882 0.759 11.504 1.00 97.81 114 ILE A N 1
ATOM 861 C CA . ILE A 1 114 ? -15.849 0.431 10.072 1.00 97.81 114 ILE A CA 1
ATOM 862 C C . ILE A 1 114 ? -14.509 -0.239 9.762 1.00 97.81 114 ILE A C 1
ATOM 864 O O . ILE A 1 114 ? -13.477 0.164 10.306 1.00 97.81 114 ILE A O 1
ATOM 868 N N . GLY A 1 115 ? -14.531 -1.292 8.952 1.00 97.81 115 GLY A N 1
ATOM 869 C CA . GLY A 1 115 ? -13.321 -1.997 8.562 1.00 97.81 115 GLY A CA 1
ATOM 870 C C . GLY A 1 115 ? -12.451 -1.150 7.629 1.00 97.81 115 GLY A C 1
ATOM 871 O O . GLY A 1 115 ? -12.929 -0.222 6.967 1.00 97.81 115 GLY A O 1
ATOM 872 N N . LEU A 1 116 ? -11.147 -1.416 7.647 1.00 98.31 116 LEU A N 1
ATOM 873 C CA . LEU A 1 116 ? -10.148 -0.644 6.918 1.00 98.31 116 LEU A CA 1
ATOM 874 C C . LEU A 1 116 ? -9.150 -1.597 6.261 1.00 98.31 116 LEU A C 1
ATOM 876 O O . LEU A 1 116 ? -8.347 -2.229 6.951 1.00 98.31 116 LEU A O 1
ATOM 880 N N . ASP A 1 117 ? -9.186 -1.641 4.933 1.00 98.38 117 ASP A N 1
ATOM 881 C CA . ASP A 1 117 ? -8.166 -2.262 4.096 1.00 98.38 117 ASP A CA 1
ATOM 882 C C . ASP A 1 117 ? -7.069 -1.245 3.779 1.00 98.38 117 ASP A C 1
ATOM 884 O O . ASP A 1 117 ? -7.303 -0.235 3.107 1.00 98.38 117 ASP A O 1
ATOM 888 N N . LEU A 1 118 ? -5.860 -1.510 4.278 1.00 98.69 118 LEU A N 1
ATOM 889 C CA . LEU A 1 118 ? -4.683 -0.740 3.902 1.00 98.69 118 LEU A CA 1
ATOM 890 C C . LEU A 1 118 ? -4.024 -1.374 2.681 1.00 98.69 118 LEU A C 1
ATOM 892 O O . LEU A 1 118 ? -3.288 -2.358 2.789 1.00 98.69 118 LEU A O 1
ATOM 896 N N . ASP A 1 119 ? -4.227 -0.735 1.533 1.00 98.12 119 ASP A N 1
ATOM 897 C CA . ASP A 1 119 ? -3.503 -1.037 0.306 1.00 98.12 119 ASP A CA 1
ATOM 898 C C . ASP A 1 119 ? -2.097 -0.450 0.385 1.00 98.12 119 ASP A C 1
ATOM 900 O O . ASP A 1 119 ? -1.880 0.760 0.290 1.00 98.12 119 ASP A O 1
ATOM 904 N N . LEU A 1 120 ? -1.122 -1.325 0.609 1.00 98.19 120 LEU A N 1
ATOM 905 C CA . LEU A 1 120 ? 0.290 -0.986 0.662 1.00 98.19 120 LEU A CA 1
ATOM 906 C C . LEU A 1 120 ? 0.779 -0.789 -0.775 1.00 98.19 120 LEU A C 1
ATOM 908 O O . LEU A 1 120 ? 1.256 -1.707 -1.443 1.00 98.19 120 LEU A O 1
ATOM 912 N N . MET A 1 121 ? 0.603 0.433 -1.268 1.00 95.00 121 MET A N 1
ATOM 913 C CA . MET A 1 121 ? 0.870 0.780 -2.655 1.00 95.00 121 MET A CA 1
ATOM 914 C C . MET A 1 121 ? 2.369 0.943 -2.930 1.00 95.00 121 MET A C 1
ATOM 916 O O . MET A 1 121 ? 3.193 1.162 -2.035 1.00 95.00 121 MET A O 1
ATOM 920 N N . GLY A 1 122 ? 2.698 0.955 -4.223 1.00 92.00 122 GLY A N 1
ATOM 921 C CA . GLY A 1 122 ? 3.964 1.476 -4.720 1.00 92.00 122 GLY A CA 1
ATOM 922 C C . GLY A 1 122 ? 4.136 2.983 -4.479 1.00 92.00 122 GLY A C 1
ATOM 923 O O . GLY A 1 122 ? 3.731 3.566 -3.470 1.00 92.00 122 GLY A O 1
ATOM 924 N N . GLY A 1 123 ? 4.781 3.650 -5.428 1.00 93.88 123 GLY A N 1
ATOM 925 C CA . GLY A 1 123 ? 5.291 5.001 -5.246 1.00 93.88 123 GLY A CA 1
ATOM 926 C C . GLY A 1 123 ? 6.489 4.961 -4.311 1.00 93.88 123 GLY A C 1
ATOM 927 O O . GLY A 1 123 ? 6.447 5.501 -3.209 1.00 93.88 123 GLY A O 1
ATOM 928 N N . THR A 1 124 ? 7.545 4.270 -4.719 1.00 96.06 124 THR A N 1
ATOM 929 C CA . THR A 1 124 ? 8.727 4.104 -3.874 1.00 96.06 124 THR A CA 1
ATOM 930 C C . THR A 1 124 ? 9.531 5.403 -3.802 1.00 96.06 124 THR A C 1
ATOM 932 O O . THR A 1 124 ? 9.500 6.195 -4.737 1.00 96.06 124 THR A O 1
ATOM 935 N N . PRO A 1 125 ? 10.265 5.674 -2.717 1.00 97.38 125 PRO A N 1
ATOM 936 C CA . PRO A 1 125 ? 11.315 6.689 -2.752 1.00 97.38 125 PRO A CA 1
ATOM 937 C C . PRO A 1 125 ? 12.447 6.267 -3.709 1.00 97.38 125 PRO A C 1
ATOM 939 O O . PRO A 1 125 ? 12.749 5.085 -3.822 1.00 97.38 125 PRO A O 1
ATOM 942 N N . LEU A 1 126 ? 13.150 7.217 -4.337 1.00 97.38 126 LEU A N 1
ATOM 943 C CA . LEU A 1 126 ? 14.201 6.933 -5.337 1.00 97.38 126 LEU A CA 1
ATOM 944 C C . LEU A 1 126 ? 15.397 6.118 -4.823 1.00 97.38 126 LEU A C 1
ATOM 946 O O . LEU A 1 126 ? 16.173 5.580 -5.610 1.00 97.38 126 LEU A O 1
ATOM 950 N N . TRP A 1 127 ? 15.581 6.017 -3.509 1.00 97.50 127 TRP A N 1
ATOM 951 C CA . TRP A 1 127 ? 16.590 5.145 -2.909 1.00 97.50 127 TRP A CA 1
ATOM 952 C C . TRP A 1 127 ? 16.149 3.680 -2.830 1.00 97.50 127 TRP A C 1
ATOM 954 O O . TRP A 1 127 ? 16.954 2.828 -2.459 1.00 97.50 127 TRP A O 1
ATOM 964 N N . ALA A 1 128 ? 14.887 3.395 -3.148 1.00 97.94 128 ALA A N 1
ATOM 965 C CA . ALA A 1 128 ? 14.310 2.062 -3.232 1.00 97.94 128 ALA A CA 1
ATOM 966 C C . ALA A 1 128 ? 14.002 1.622 -4.672 1.00 97.94 128 ALA A C 1
ATOM 968 O O . ALA A 1 128 ? 13.537 0.500 -4.849 1.00 97.94 128 ALA A O 1
ATOM 969 N N . THR A 1 129 ? 14.272 2.450 -5.683 1.00 97.50 129 THR A N 1
ATOM 970 C CA . THR A 1 129 ? 14.144 2.075 -7.099 1.00 97.50 129 THR A CA 1
ATOM 971 C C . THR A 1 129 ? 15.400 1.370 -7.603 1.00 97.50 129 THR A C 1
ATOM 973 O O . THR A 1 129 ? 16.502 1.625 -7.106 1.00 97.50 129 THR A O 1
ATOM 976 N N . GLY A 1 130 ? 15.255 0.542 -8.635 1.00 95.56 130 GLY A N 1
ATOM 977 C CA . GLY A 1 130 ? 16.383 -0.087 -9.318 1.00 95.56 130 GLY A CA 1
ATOM 978 C C . GLY A 1 130 ? 17.264 0.911 -10.084 1.00 95.56 130 GLY A C 1
ATOM 979 O O . GLY A 1 130 ? 16.921 2.091 -10.230 1.00 95.56 130 GLY A O 1
ATOM 980 N N . PRO A 1 131 ? 18.442 0.468 -10.553 1.00 93.06 131 PRO A N 1
ATOM 981 C CA . PRO A 1 131 ? 19.356 1.305 -11.318 1.00 93.06 131 PRO A CA 1
ATOM 982 C C . PRO A 1 131 ? 18.832 1.573 -12.736 1.00 93.06 131 PRO A C 1
ATOM 984 O O . PRO A 1 131 ? 17.974 0.860 -13.245 1.00 93.06 131 PRO A O 1
ATOM 987 N N . ASN A 1 132 ? 19.416 2.573 -13.401 1.00 91.69 132 ASN A N 1
ATOM 988 C CA . ASN A 1 132 ? 19.206 2.868 -14.826 1.00 91.69 132 ASN A CA 1
ATOM 989 C C . ASN A 1 132 ? 17.726 2.993 -15.258 1.00 91.69 132 ASN A C 1
ATOM 991 O O . ASN A 1 132 ? 17.330 2.354 -16.237 1.00 91.69 132 ASN A O 1
ATOM 995 N N . PRO A 1 133 ? 16.904 3.814 -14.571 1.00 92.56 133 PRO A N 1
ATOM 996 C CA . PRO A 1 133 ? 15.568 4.113 -15.068 1.00 92.56 133 PRO A CA 1
ATOM 997 C C . PRO A 1 133 ? 15.647 4.798 -16.442 1.00 92.56 133 PRO A C 1
ATOM 999 O O . PRO A 1 133 ? 16.661 5.432 -16.755 1.00 92.56 133 PRO A O 1
ATOM 1002 N N . PRO A 1 134 ? 14.584 4.735 -17.263 1.00 90.88 134 PRO A N 1
ATOM 1003 C CA . PRO A 1 134 ? 14.567 5.404 -18.557 1.00 90.88 134 PRO A CA 1
ATOM 1004 C C . PRO A 1 134 ? 14.912 6.897 -18.464 1.00 90.88 134 PRO A C 1
ATOM 1006 O O . PRO A 1 134 ? 14.379 7.632 -17.635 1.00 90.88 134 PRO A O 1
ATOM 1009 N N . HIS A 1 135 ? 15.804 7.350 -19.349 1.00 89.25 135 HIS A N 1
ATOM 1010 C CA . HIS A 1 135 ? 16.300 8.729 -19.401 1.00 89.25 135 HIS A CA 1
ATOM 1011 C C . HIS A 1 135 ? 15.367 9.647 -20.210 1.00 89.25 135 HIS A C 1
ATOM 1013 O O . HIS A 1 135 ? 15.785 10.288 -21.171 1.00 89.25 135 HIS A O 1
ATOM 1019 N N . ASP A 1 136 ? 14.088 9.699 -19.841 1.00 90.44 136 ASP A N 1
ATOM 1020 C CA . ASP A 1 136 ? 13.043 10.477 -20.530 1.00 90.44 136 ASP A CA 1
ATOM 1021 C C . ASP A 1 136 ? 12.705 11.812 -19.834 1.00 90.44 136 ASP A C 1
ATOM 1023 O O . ASP A 1 136 ? 11.722 12.473 -20.173 1.00 90.44 136 ASP A O 1
ATOM 1027 N N . GLY A 1 137 ? 13.517 12.213 -18.850 1.00 87.56 137 GLY A N 1
ATOM 1028 C CA . GLY A 1 137 ? 13.339 13.444 -18.076 1.00 87.56 137 GLY A CA 1
ATOM 1029 C C . GLY A 1 137 ? 12.273 13.361 -16.979 1.00 87.56 137 GLY A C 1
ATOM 1030 O O . GLY A 1 137 ? 11.998 14.375 -16.337 1.00 87.56 137 GLY A O 1
ATOM 1031 N N . LYS A 1 138 ? 11.679 12.184 -16.740 1.00 90.56 138 LYS A N 1
ATOM 1032 C CA . LYS A 1 138 ? 10.686 11.965 -15.680 1.00 90.56 138 LYS A CA 1
ATOM 1033 C C . LYS A 1 138 ? 11.297 11.247 -14.479 1.00 90.56 138 LYS A C 1
ATOM 1035 O O . LYS A 1 138 ? 12.288 10.531 -14.585 1.00 90.56 138 LYS A O 1
ATOM 1040 N N . VAL A 1 139 ? 10.675 11.441 -13.318 1.00 91.31 139 VAL A N 1
ATOM 1041 C CA . VAL A 1 139 ? 10.995 10.689 -12.101 1.00 91.31 139 VAL A CA 1
ATOM 1042 C C . VAL A 1 139 ? 10.165 9.409 -12.082 1.00 91.31 139 VAL A C 1
ATOM 1044 O O . VAL A 1 139 ? 8.940 9.468 -12.170 1.00 91.31 139 VAL A O 1
ATOM 1047 N N . HIS A 1 140 ? 10.825 8.260 -11.938 1.00 93.31 140 HIS A N 1
ATOM 1048 C CA . HIS A 1 140 ? 10.187 6.944 -12.025 1.00 93.31 140 HIS A CA 1
ATOM 1049 C C . HIS A 1 140 ? 10.151 6.239 -10.668 1.00 93.31 140 HIS A C 1
ATOM 1051 O O . HIS A 1 140 ? 10.913 5.313 -10.414 1.00 93.31 140 HIS A O 1
ATOM 1057 N N . TYR A 1 141 ? 9.239 6.655 -9.787 1.00 94.94 141 TYR A N 1
ATOM 1058 C CA . TYR A 1 141 ? 9.089 6.078 -8.439 1.00 94.94 141 TYR A CA 1
ATOM 1059 C C . TYR A 1 141 ? 8.670 4.598 -8.417 1.00 94.94 141 TYR A C 1
ATOM 1061 O O . TYR A 1 141 ? 8.731 3.959 -7.371 1.00 94.94 141 TYR A O 1
ATOM 1069 N N . ASN A 1 142 ? 8.239 4.045 -9.549 1.00 95.50 142 ASN A N 1
ATOM 1070 C CA . ASN A 1 142 ? 7.800 2.652 -9.674 1.00 95.50 142 ASN A CA 1
ATOM 1071 C C . ASN A 1 142 ? 8.759 1.796 -10.505 1.00 95.50 142 ASN A C 1
ATOM 1073 O O . ASN A 1 142 ? 8.412 0.684 -10.890 1.00 95.50 142 ASN A O 1
ATOM 1077 N N . TRP A 1 143 ? 9.955 2.320 -10.782 1.00 96.88 143 TRP A N 1
ATOM 1078 C CA . TRP A 1 143 ? 11.001 1.611 -11.503 1.00 96.88 143 TRP A CA 1
ATOM 1079 C C . TRP A 1 143 ? 11.706 0.586 -10.615 1.00 96.88 143 TRP A C 1
ATOM 1081 O O . TRP A 1 143 ? 12.378 0.961 -9.652 1.00 96.88 143 TRP A O 1
ATOM 1091 N N . GLU A 1 144 ? 11.572 -0.692 -10.968 1.00 96.75 144 GLU A N 1
ATOM 1092 C CA . GLU A 1 144 ? 12.265 -1.840 -10.368 1.00 96.75 144 GLU A CA 1
ATOM 1093 C C . GLU A 1 144 ? 12.370 -1.735 -8.834 1.00 96.75 144 GLU A C 1
ATOM 1095 O O . GLU A 1 144 ? 13.468 -1.689 -8.274 1.00 96.75 144 GLU A O 1
ATOM 1100 N N . PRO A 1 145 ? 11.236 -1.614 -8.126 1.00 97.75 145 PRO A N 1
ATOM 1101 C CA . PRO A 1 145 ? 11.231 -1.352 -6.693 1.00 97.75 145 PRO A CA 1
ATOM 1102 C C . PRO A 1 145 ? 11.892 -2.495 -5.919 1.00 97.75 145 PRO A C 1
ATOM 1104 O O . PRO A 1 145 ? 11.562 -3.657 -6.122 1.00 97.75 145 PRO A O 1
ATOM 1107 N N . SER A 1 146 ? 12.794 -2.187 -4.991 1.00 98.25 146 SER A N 1
ATOM 1108 C CA . SER A 1 146 ? 13.512 -3.187 -4.197 1.00 98.25 146 SER A CA 1
ATOM 1109 C C . SER A 1 146 ? 12.565 -3.984 -3.284 1.00 98.25 146 SER A C 1
ATOM 1111 O O . SER A 1 146 ? 12.014 -3.405 -2.339 1.00 98.25 146 SER A O 1
ATOM 1113 N N . PRO A 1 147 ? 12.448 -5.319 -3.452 1.00 98.56 147 PRO A N 1
ATOM 1114 C CA . PRO A 1 147 ? 11.588 -6.134 -2.596 1.00 98.56 147 PRO A CA 1
ATOM 1115 C C . PRO A 1 147 ? 12.000 -6.124 -1.124 1.00 98.56 147 PRO A C 1
ATOM 1117 O O . PRO A 1 147 ? 11.152 -6.042 -0.240 1.00 98.56 147 PRO A O 1
ATOM 1120 N N . SER A 1 148 ? 13.306 -6.124 -0.836 1.00 98.56 148 SER A N 1
ATOM 1121 C CA . SER A 1 148 ? 13.787 -6.077 0.550 1.00 98.56 148 SER A CA 1
ATOM 1122 C C . SER A 1 148 ? 13.403 -4.770 1.246 1.00 98.56 148 SER A C 1
ATOM 1124 O O . SER A 1 148 ? 12.943 -4.794 2.388 1.00 98.56 148 SER A O 1
ATOM 1126 N N . LEU A 1 149 ? 13.564 -3.627 0.572 1.00 98.56 149 LEU A N 1
ATOM 1127 C CA . LEU A 1 149 ? 13.188 -2.334 1.144 1.00 98.56 149 LEU A CA 1
ATOM 1128 C C . LEU A 1 149 ? 11.666 -2.194 1.259 1.00 98.56 149 LEU A C 1
ATOM 1130 O O . LEU A 1 149 ? 11.188 -1.622 2.238 1.00 98.56 149 LEU A O 1
ATOM 1134 N N . TYR A 1 150 ? 10.912 -2.763 0.317 1.00 98.81 150 TYR A N 1
ATOM 1135 C CA . TYR A 1 150 ? 9.457 -2.807 0.401 1.00 98.81 150 TYR A CA 1
ATOM 1136 C C . TYR A 1 150 ? 8.990 -3.632 1.609 1.00 98.81 150 TYR A C 1
ATOM 1138 O O . TYR A 1 150 ? 8.229 -3.133 2.433 1.00 98.81 150 TYR A O 1
ATOM 1146 N N . GLY A 1 151 ? 9.541 -4.832 1.820 1.00 98.81 151 GLY A N 1
ATOM 1147 C CA . GLY A 1 151 ? 9.259 -5.636 3.016 1.00 98.81 151 GLY A CA 1
ATOM 1148 C C . GLY A 1 151 ? 9.622 -4.923 4.327 1.00 98.81 151 GLY A C 1
ATOM 1149 O O . GLY A 1 151 ? 8.921 -5.059 5.329 1.00 98.81 151 GLY A O 1
ATOM 1150 N N . GLN A 1 152 ? 10.675 -4.097 4.334 1.00 98.81 152 GLN A N 1
ATOM 1151 C CA . GLN A 1 152 ? 10.973 -3.230 5.478 1.00 98.81 152 GLN A CA 1
ATOM 1152 C C . GLN A 1 152 ? 9.862 -2.197 5.711 1.00 98.81 152 GLN A C 1
ATOM 1154 O O . GLN A 1 152 ? 9.395 -2.061 6.838 1.00 98.81 152 GLN A O 1
ATOM 1159 N N . PHE A 1 153 ? 9.403 -1.504 4.669 1.00 98.81 153 PHE A N 1
ATOM 1160 C CA . PHE A 1 153 ? 8.289 -0.562 4.784 1.00 98.81 153 PHE A CA 1
ATOM 1161 C C . PHE A 1 153 ? 7.013 -1.232 5.305 1.00 98.81 153 PHE A C 1
ATOM 1163 O O . PHE A 1 153 ? 6.447 -0.762 6.292 1.00 98.81 153 PHE A O 1
ATOM 1170 N N . VAL A 1 154 ? 6.628 -2.375 4.731 1.00 98.88 154 VAL A N 1
ATOM 1171 C CA . VAL A 1 154 ? 5.476 -3.163 5.193 1.00 98.88 154 VAL A CA 1
ATOM 1172 C C . VAL A 1 154 ? 5.630 -3.532 6.669 1.00 98.88 154 VAL A C 1
ATOM 1174 O O . VAL A 1 154 ? 4.707 -3.335 7.456 1.00 98.88 154 VAL A O 1
ATOM 1177 N N . ARG A 1 155 ? 6.823 -3.973 7.093 1.00 98.94 155 ARG A N 1
ATOM 1178 C CA . ARG A 1 155 ? 7.104 -4.269 8.506 1.00 98.94 155 ARG A CA 1
ATOM 1179 C C . ARG A 1 155 ? 6.903 -3.052 9.406 1.00 98.94 155 ARG A C 1
ATOM 1181 O O . ARG A 1 155 ? 6.383 -3.207 10.512 1.00 98.94 155 ARG A O 1
ATOM 1188 N N . ALA A 1 156 ? 7.305 -1.861 8.967 1.00 98.88 156 ALA A N 1
ATOM 1189 C CA . ALA A 1 156 ? 7.114 -0.641 9.743 1.00 98.88 156 ALA A CA 1
ATOM 1190 C C . ALA A 1 156 ? 5.630 -0.279 9.888 1.00 98.88 156 ALA A C 1
ATOM 1192 O O . ALA A 1 156 ? 5.194 0.005 11.005 1.00 98.88 156 ALA A O 1
ATOM 1193 N N . VAL A 1 157 ? 4.862 -0.336 8.794 1.00 98.88 157 VAL A N 1
ATOM 1194 C CA . VAL A 1 157 ? 3.411 -0.084 8.801 1.00 98.88 157 VAL A CA 1
ATOM 1195 C C . VAL A 1 157 ? 2.697 -1.103 9.696 1.00 98.88 157 VAL A C 1
ATOM 1197 O O . VAL A 1 157 ? 1.988 -0.714 10.621 1.00 98.88 157 VAL A O 1
ATOM 1200 N N . ALA A 1 158 ? 2.962 -2.398 9.510 1.00 98.81 158 ALA A N 1
ATOM 1201 C CA . ALA A 1 158 ? 2.343 -3.465 10.293 1.00 98.81 158 ALA A CA 1
ATOM 1202 C C . ALA A 1 158 ? 2.701 -3.381 11.787 1.00 98.81 158 ALA A C 1
ATOM 1204 O O . ALA A 1 158 ? 1.836 -3.484 12.648 1.00 98.81 158 ALA A O 1
ATOM 1205 N N . THR A 1 159 ? 3.965 -3.092 12.127 1.00 98.88 159 THR A N 1
ATOM 1206 C CA . THR A 1 159 ? 4.364 -2.870 13.531 1.00 98.88 159 THR A CA 1
ATOM 1207 C C . THR A 1 159 ? 3.593 -1.701 14.146 1.00 98.88 159 THR A C 1
ATOM 1209 O O . THR A 1 159 ? 3.152 -1.791 15.295 1.00 98.88 159 THR A O 1
ATOM 1212 N N . ARG A 1 160 ? 3.427 -0.605 13.390 1.00 98.75 160 ARG A N 1
ATOM 1213 C CA . ARG A 1 160 ? 2.722 0.599 13.841 1.00 98.75 160 ARG A CA 1
ATOM 1214 C C . ARG A 1 160 ? 1.231 0.353 14.082 1.00 98.75 160 ARG A C 1
ATOM 1216 O O . ARG A 1 160 ? 0.708 0.861 15.065 1.00 98.75 160 ARG A O 1
ATOM 1223 N N . TYR A 1 161 ? 0.573 -0.441 13.244 1.00 98.75 161 TYR A N 1
ATOM 1224 C CA . TYR A 1 161 ? -0.859 -0.753 13.360 1.00 98.75 161 TYR A CA 1
ATOM 1225 C C . TYR A 1 161 ? -1.105 -2.171 13.887 1.00 98.75 161 TYR A C 1
ATOM 1227 O O . TYR A 1 161 ? -2.049 -2.854 13.498 1.00 98.75 161 TYR A O 1
ATOM 1235 N N . SER A 1 162 ? -0.247 -2.612 14.809 1.00 98.31 162 SER A N 1
ATOM 1236 C CA . SER A 1 162 ? -0.335 -3.922 15.466 1.00 98.31 162 SER A CA 1
ATOM 1237 C C . SER A 1 162 ? -1.357 -3.975 16.607 1.00 98.31 162 SER A C 1
ATOM 1239 O O . SER A 1 162 ? -1.607 -5.050 17.153 1.00 98.31 162 SER A O 1
ATOM 1241 N N . GLY A 1 163 ? -1.915 -2.830 17.014 1.00 98.06 163 GLY A N 1
ATOM 1242 C CA . GLY A 1 163 ? -2.704 -2.703 18.244 1.00 98.06 163 GLY A CA 1
ATOM 1243 C C . GLY A 1 163 ? -1.869 -2.483 19.508 1.00 98.06 163 GLY A C 1
ATOM 1244 O O . GLY A 1 163 ? -2.431 -2.409 20.592 1.00 98.06 163 GLY A O 1
ATOM 1245 N N . ASN A 1 164 ? -0.536 -2.426 19.389 1.00 97.94 164 ASN A N 1
ATOM 1246 C CA . ASN A 1 164 ? 0.383 -2.375 20.532 1.00 97.94 164 ASN A CA 1
ATOM 1247 C C . ASN A 1 164 ? 1.433 -1.262 20.422 1.00 97.94 164 ASN A C 1
ATOM 1249 O O . ASN A 1 164 ? 2.402 -1.278 21.180 1.00 97.94 164 ASN A O 1
ATOM 1253 N N . TYR A 1 165 ? 1.346 -0.382 19.423 1.00 98.56 165 TYR A N 1
ATOM 1254 C CA . TYR A 1 165 ? 2.348 0.657 19.189 1.00 98.56 165 TYR A CA 1
ATOM 1255 C C . TYR A 1 165 ? 1.876 2.010 19.710 1.00 98.56 165 TYR A C 1
ATOM 1257 O O . TYR A 1 165 ? 0.912 2.576 19.194 1.00 98.56 165 TYR A O 1
ATOM 1265 N N . ASP A 1 166 ? 2.635 2.569 20.650 1.00 98.00 166 ASP A N 1
ATOM 1266 C CA . ASP A 1 166 ? 2.411 3.907 21.181 1.00 98.00 166 ASP A CA 1
ATOM 1267 C C . ASP A 1 166 ? 3.225 4.919 20.347 1.00 98.00 166 ASP A C 1
ATOM 1269 O O . ASP A 1 166 ? 4.468 4.897 20.367 1.00 98.00 166 ASP A O 1
ATOM 1273 N N . PRO A 1 167 ? 2.568 5.835 19.609 1.00 97.25 167 PRO A N 1
ATOM 1274 C CA . PRO A 1 167 ? 3.251 6.817 18.776 1.00 97.25 167 PRO A CA 1
ATOM 1275 C C . PRO A 1 167 ? 3.974 7.910 19.575 1.00 97.25 167 PRO A C 1
ATOM 1277 O O . PRO A 1 167 ? 4.947 8.469 19.062 1.00 97.25 167 PRO A O 1
ATOM 1280 N N . GLY A 1 168 ? 3.554 8.191 20.812 1.00 96.62 168 GLY A N 1
ATOM 1281 C CA . GLY A 1 168 ? 4.219 9.121 21.725 1.00 96.62 168 GLY A CA 1
ATOM 1282 C C . GLY A 1 168 ? 5.502 8.534 22.314 1.00 96.62 168 GLY A C 1
ATOM 1283 O O . GLY A 1 168 ? 6.525 9.215 22.375 1.00 96.62 168 GLY A O 1
ATOM 1284 N N . LEU A 1 169 ? 5.490 7.244 22.664 1.00 96.88 169 LEU A N 1
ATOM 1285 C CA . LEU A 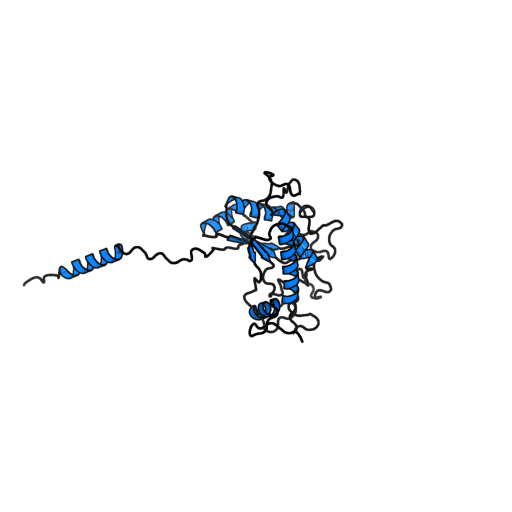1 169 ? 6.683 6.518 23.120 1.00 96.88 169 LEU A CA 1
ATOM 1286 C C . LEU A 1 169 ? 7.560 6.000 21.975 1.00 96.88 169 LEU A C 1
ATOM 1288 O O . LEU A 1 169 ? 8.685 5.561 22.221 1.00 96.88 169 LEU A O 1
ATOM 1292 N N . ARG A 1 170 ? 7.052 6.042 20.739 1.00 97.25 170 ARG A N 1
ATOM 1293 C CA . ARG A 1 170 ? 7.720 5.569 19.519 1.00 97.25 170 ARG A CA 1
ATOM 1294 C C . ARG A 1 170 ? 8.176 4.108 19.619 1.00 97.25 170 ARG A C 1
ATOM 1296 O O . ARG A 1 170 ? 9.269 3.764 19.170 1.00 97.25 170 ARG A O 1
ATOM 1303 N N . LYS A 1 171 ? 7.367 3.254 20.250 1.00 97.44 171 LYS A N 1
ATOM 1304 C CA . LYS A 1 171 ? 7.679 1.832 20.451 1.00 97.44 171 LYS A CA 1
ATOM 1305 C C . LYS A 1 171 ? 6.422 1.015 20.710 1.00 97.44 171 LYS A C 1
ATOM 1307 O O . LYS A 1 171 ? 5.403 1.551 21.136 1.00 97.44 171 LYS A O 1
ATOM 1312 N N . THR A 1 172 ? 6.538 -0.296 20.540 1.00 97.31 172 THR A N 1
ATOM 1313 C CA . THR A 1 172 ? 5.508 -1.229 20.991 1.00 97.31 172 THR A CA 1
ATOM 1314 C C . THR A 1 172 ? 5.500 -1.334 22.515 1.00 97.31 172 THR A C 1
ATOM 1316 O O . THR A 1 172 ? 6.547 -1.576 23.126 1.00 97.31 172 THR A O 1
ATOM 1319 N N . LYS A 1 173 ? 4.335 -1.167 23.134 1.00 94.12 173 LYS A N 1
ATOM 1320 C CA . LYS A 1 173 ? 4.100 -1.361 24.563 1.00 94.12 173 LYS A CA 1
ATOM 1321 C C . LYS A 1 173 ? 2.660 -1.864 24.763 1.00 94.12 173 LYS A C 1
ATOM 1323 O O . LYS A 1 173 ? 1.801 -1.048 25.066 1.00 94.12 173 LYS A O 1
ATOM 1328 N N . PRO A 1 174 ? 2.422 -3.182 24.633 1.00 92.69 174 PRO A N 1
ATOM 1329 C CA . PRO A 1 174 ? 1.083 -3.761 24.692 1.00 92.69 174 PRO A CA 1
ATOM 1330 C C . PRO A 1 174 ? 0.241 -3.276 25.876 1.00 92.69 174 PRO A C 1
ATOM 1332 O O . PRO A 1 174 ? 0.720 -3.253 27.015 1.00 92.69 174 PRO A O 1
ATOM 1335 N N . GLY A 1 175 ? -1.020 -2.938 25.601 1.00 90.06 175 GLY A N 1
ATOM 1336 C CA . GLY A 1 175 ? -2.002 -2.531 26.608 1.00 90.06 175 GLY A CA 1
ATOM 1337 C C . GLY A 1 175 ? -1.867 -1.077 27.063 1.00 90.06 175 GLY A C 1
ATOM 1338 O O . GLY A 1 175 ? -2.398 -0.712 28.113 1.00 90.06 175 GLY A O 1
ATOM 1339 N N . ASN A 1 176 ? -1.141 -0.240 26.321 1.00 92.56 176 ASN A N 1
ATOM 1340 C CA . ASN A 1 176 ? -1.051 1.179 26.625 1.00 92.56 176 ASN A CA 1
ATOM 1341 C C . ASN A 1 176 ? -2.302 1.903 26.092 1.00 92.56 176 ASN A C 1
ATOM 1343 O O . ASN A 1 176 ? -2.667 1.700 24.937 1.00 92.56 176 ASN A O 1
ATOM 1347 N N . PRO A 1 177 ? -2.951 2.785 26.878 1.00 92.75 177 PRO A N 1
ATOM 1348 C CA . PRO A 1 177 ? -4.135 3.524 26.426 1.00 92.75 177 PRO A CA 1
ATOM 1349 C C . PRO A 1 177 ? -3.911 4.384 25.172 1.00 92.75 177 PRO A C 1
ATOM 1351 O O . PRO A 1 177 ? -4.880 4.766 24.526 1.00 92.75 177 PRO A O 1
ATOM 1354 N N . ASN A 1 178 ? -2.656 4.697 24.832 1.00 94.50 178 ASN A N 1
ATOM 1355 C CA . ASN A 1 178 ? -2.303 5.472 23.642 1.00 94.50 178 ASN A CA 1
ATOM 1356 C C . ASN A 1 178 ? -1.906 4.608 22.432 1.00 94.50 178 ASN A C 1
ATOM 1358 O O . ASN A 1 178 ? -1.458 5.166 21.424 1.00 94.50 178 ASN A O 1
ATOM 1362 N N . ASP A 1 179 ? -2.008 3.278 22.526 1.00 97.50 179 ASP A N 1
ATOM 1363 C CA . ASP A 1 179 ? -1.693 2.390 21.408 1.00 97.50 179 ASP A CA 1
ATOM 1364 C C . ASP A 1 179 ? -2.608 2.686 20.211 1.00 97.50 179 ASP A C 1
ATOM 1366 O O . ASP A 1 179 ? -3.813 2.916 20.346 1.00 97.50 179 ASP A O 1
ATOM 1370 N N . LEU A 1 180 ? -2.022 2.706 19.013 1.00 98.44 180 LEU A N 1
ATOM 1371 C CA . LEU A 1 180 ? -2.793 2.808 17.777 1.00 98.44 180 LEU A CA 1
ATOM 1372 C C . LEU A 1 180 ? -3.650 1.549 17.584 1.00 98.44 180 LEU A C 1
ATOM 1374 O O . LEU A 1 180 ? -3.151 0.449 17.845 1.00 98.44 180 LEU A O 1
ATOM 1378 N N . PRO A 1 181 ? -4.892 1.682 17.076 1.00 98.38 181 PRO A N 1
ATOM 1379 C CA . PRO A 1 181 ? -5.726 0.531 16.760 1.00 98.38 181 PRO A CA 1
ATOM 1380 C C . PRO A 1 181 ? -5.057 -0.451 15.799 1.00 98.38 181 PRO A C 1
ATOM 1382 O O . PRO A 1 181 ? -4.219 -0.082 14.969 1.00 98.38 181 PRO A O 1
ATOM 1385 N N . ARG A 1 182 ? -5.447 -1.722 15.916 1.00 98.19 182 ARG A N 1
ATOM 1386 C CA . ARG A 1 182 ? -4.967 -2.779 15.031 1.00 98.19 182 ARG A CA 1
ATOM 1387 C C . ARG A 1 182 ? -5.667 -2.702 13.676 1.00 98.19 182 ARG A C 1
ATOM 1389 O O . ARG A 1 182 ? -6.890 -2.649 13.634 1.00 98.19 182 ARG A O 1
ATOM 1396 N N . VAL A 1 183 ? -4.898 -2.805 12.597 1.00 98.50 183 VAL A N 1
ATOM 1397 C CA . VAL A 1 183 ? -5.410 -3.085 11.246 1.00 98.50 183 VAL A CA 1
ATOM 1398 C C . VAL A 1 183 ? -5.253 -4.578 10.955 1.00 98.50 183 VAL A C 1
ATOM 1400 O O . VAL A 1 183 ? -4.285 -5.203 11.402 1.00 98.50 183 VAL A O 1
ATOM 1403 N N . ASN A 1 184 ? -6.232 -5.171 10.272 1.00 98.38 184 ASN A N 1
ATOM 1404 C CA . ASN A 1 184 ? -6.275 -6.606 9.985 1.00 98.38 184 ASN A CA 1
ATOM 1405 C C . ASN A 1 184 ? -6.682 -6.970 8.549 1.00 98.38 184 ASN A C 1
ATOM 1407 O O . ASN A 1 184 ? -6.953 -8.142 8.281 1.00 98.38 184 ASN A O 1
ATOM 1411 N N . PHE A 1 185 ? -6.711 -5.987 7.653 1.00 98.38 185 PHE A N 1
ATOM 1412 C CA . PHE A 1 185 ? -6.977 -6.171 6.236 1.00 98.38 185 PHE A CA 1
ATOM 1413 C C . PHE A 1 185 ? -5.887 -5.444 5.442 1.00 98.38 185 PHE A C 1
ATOM 1415 O O . PHE A 1 185 ? -5.632 -4.259 5.665 1.00 98.38 185 PHE A O 1
ATOM 1422 N N . TRP A 1 186 ? -5.197 -6.193 4.582 1.00 98.69 186 TRP A N 1
ATOM 1423 C CA . TRP A 1 186 ? -4.044 -5.727 3.823 1.00 98.69 186 TRP A CA 1
ATOM 1424 C C . TRP A 1 186 ? -4.183 -6.069 2.342 1.00 98.69 186 TRP A C 1
ATOM 1426 O O . TRP A 1 186 ? -4.260 -7.247 1.985 1.00 98.69 186 TRP A O 1
ATOM 1436 N N . SER A 1 187 ? -4.095 -5.058 1.488 1.00 98.31 187 SER A N 1
ATOM 1437 C CA . SER A 1 187 ? -3.935 -5.208 0.043 1.00 98.31 187 SER A CA 1
ATOM 1438 C C . SER A 1 187 ? -2.478 -4.961 -0.341 1.00 98.31 187 SER A C 1
ATOM 1440 O O . SER A 1 187 ? -1.828 -4.042 0.163 1.00 98.31 187 SER A O 1
ATOM 1442 N N . ILE A 1 188 ? -1.914 -5.827 -1.186 1.00 98.06 188 ILE A N 1
ATOM 1443 C CA . ILE A 1 188 ? -0.494 -5.766 -1.546 1.00 98.06 188 ILE A CA 1
ATOM 1444 C C . ILE A 1 188 ? -0.330 -5.285 -2.983 1.00 98.06 188 ILE A C 1
ATOM 1446 O O . ILE A 1 188 ? -0.441 -6.079 -3.919 1.00 98.06 188 ILE A O 1
ATOM 1450 N N . TRP A 1 189 ? 0.055 -4.013 -3.110 1.00 97.19 189 TRP A N 1
ATOM 1451 C CA . TRP A 1 189 ? 0.383 -3.316 -4.351 1.00 97.19 189 TRP A CA 1
ATOM 1452 C C . TRP A 1 189 ? -0.769 -3.249 -5.366 1.00 97.19 189 TRP A C 1
ATOM 1454 O O . TRP A 1 189 ? -1.028 -4.196 -6.107 1.00 97.19 189 TRP A O 1
ATOM 1464 N N . ASN A 1 190 ? -1.375 -2.072 -5.490 1.00 96.62 190 ASN A N 1
ATOM 1465 C CA . ASN A 1 190 ? -2.360 -1.780 -6.530 1.00 96.62 190 ASN A CA 1
ATOM 1466 C C . ASN A 1 190 ? -1.824 -1.939 -7.966 1.00 96.62 190 ASN A C 1
ATOM 1468 O O . ASN A 1 190 ? -0.797 -1.360 -8.319 1.00 96.62 190 ASN A O 1
ATOM 1472 N N . GLU A 1 191 ? -2.581 -2.610 -8.829 1.00 96.56 191 GLU A N 1
ATOM 1473 C CA . GLU A 1 191 ? -2.425 -2.663 -10.293 1.00 96.56 191 GLU A CA 1
ATOM 1474 C C . GLU A 1 191 ? -0.996 -2.954 -10.783 1.00 96.56 191 GLU A C 1
ATOM 1476 O O . GLU A 1 191 ? -0.430 -2.180 -11.559 1.00 96.56 191 GLU A O 1
ATOM 1481 N N . PRO A 1 192 ? -0.365 -4.064 -10.356 1.00 96.81 192 PRO A N 1
ATOM 1482 C CA . PRO A 1 192 ? 1.011 -4.378 -10.742 1.00 96.81 192 PRO A CA 1
ATOM 1483 C C . PRO A 1 192 ? 1.178 -4.685 -12.246 1.00 96.81 192 PRO A C 1
ATOM 1485 O O . PRO A 1 192 ? 2.298 -4.702 -12.753 1.00 96.81 192 PRO A O 1
ATOM 1488 N N . ASP A 1 193 ? 0.087 -4.895 -12.983 1.00 96.12 193 ASP A N 1
ATOM 1489 C CA . ASP A 1 193 ? 0.034 -5.046 -14.443 1.00 96.12 193 ASP A CA 1
ATOM 1490 C C . ASP A 1 193 ? -0.035 -3.707 -15.201 1.00 96.12 193 ASP A C 1
ATOM 1492 O O . ASP A 1 193 ? -0.027 -3.684 -16.434 1.00 96.12 193 ASP A O 1
ATOM 1496 N N . TYR A 1 194 ? -0.085 -2.580 -14.487 1.00 95.56 194 TYR A N 1
ATOM 1497 C CA . TYR A 1 194 ? -0.092 -1.242 -15.060 1.00 95.56 194 TYR A CA 1
ATOM 1498 C C . TYR A 1 194 ? 1.260 -0.557 -14.843 1.00 95.56 194 TYR A C 1
ATOM 1500 O O . TYR A 1 194 ? 1.668 -0.281 -13.717 1.00 95.56 194 TYR A O 1
ATOM 1508 N N . GLY A 1 195 ? 1.954 -0.232 -15.936 1.00 93.81 195 GLY A N 1
ATOM 1509 C CA . GLY A 1 195 ? 3.305 0.340 -15.935 1.00 93.81 195 GLY A CA 1
ATOM 1510 C C . GLY A 1 195 ? 3.522 1.544 -15.012 1.00 93.81 195 GLY A C 1
ATOM 1511 O O . GLY A 1 195 ? 4.516 1.584 -14.290 1.00 93.81 195 GLY A O 1
ATOM 1512 N N . PRO A 1 196 ? 2.609 2.530 -14.969 1.00 92.69 196 PRO A N 1
ATOM 1513 C CA . PRO A 1 196 ? 2.711 3.637 -14.028 1.00 92.69 196 PRO A CA 1
ATOM 1514 C C . PRO A 1 196 ? 2.599 3.233 -12.557 1.00 92.69 196 PRO A C 1
ATOM 1516 O O . PRO A 1 196 ? 2.982 4.040 -11.718 1.00 92.69 196 PRO A O 1
ATOM 1519 N N . SER A 1 197 ? 2.102 2.035 -12.235 1.00 95.00 197 SER A N 1
ATOM 1520 C CA . SER A 1 197 ? 2.063 1.484 -10.875 1.00 95.00 197 SER A CA 1
ATOM 1521 C C . SER A 1 197 ? 3.249 0.564 -10.568 1.00 95.00 197 SER A C 1
ATOM 1523 O O . SER A 1 197 ? 3.812 0.634 -9.477 1.00 95.00 197 SER A O 1
ATOM 1525 N N . LEU A 1 198 ? 3.678 -0.260 -11.528 1.00 96.81 198 LEU A N 1
ATOM 1526 C CA . LEU A 1 198 ? 4.865 -1.112 -11.425 1.00 96.81 198 LEU A CA 1
ATOM 1527 C C . LEU A 1 198 ? 5.573 -1.185 -12.775 1.00 96.81 198 LEU A C 1
ATOM 1529 O O . LEU A 1 198 ? 4.965 -1.521 -13.786 1.00 96.81 198 LEU A O 1
ATOM 1533 N N . ALA A 1 199 ? 6.872 -0.916 -12.795 1.00 95.88 199 ALA A N 1
ATOM 1534 C CA . ALA A 1 199 ? 7.677 -1.002 -13.999 1.00 95.88 199 ALA A CA 1
ATOM 1535 C C . ALA A 1 199 ? 9.016 -1.697 -13.726 1.00 95.88 199 ALA A C 1
ATOM 1537 O O . ALA A 1 199 ? 9.527 -1.624 -12.609 1.00 95.88 199 ALA A O 1
ATOM 1538 N N . PRO A 1 200 ? 9.616 -2.319 -14.749 1.00 95.88 200 PRO A N 1
ATOM 1539 C CA . PRO A 1 200 ? 9.110 -2.436 -16.111 1.00 95.88 200 PRO A CA 1
ATOM 1540 C C . PRO A 1 200 ? 8.072 -3.563 -16.247 1.00 95.88 200 PRO A C 1
ATOM 1542 O O . PRO A 1 200 ? 8.138 -4.573 -15.553 1.00 95.88 200 PRO A O 1
ATOM 1545 N N . GLN A 1 201 ? 7.118 -3.416 -17.168 1.00 95.38 201 GLN A N 1
ATOM 1546 C CA . GLN A 1 201 ? 6.188 -4.502 -17.503 1.00 95.38 201 GLN A CA 1
ATOM 1547 C C . GLN A 1 201 ? 6.886 -5.628 -18.274 1.00 95.38 201 GLN A C 1
ATOM 1549 O O . GLN A 1 201 ? 6.656 -6.806 -18.009 1.00 95.38 201 GLN A O 1
ATOM 1554 N N . GLY A 1 202 ? 7.773 -5.269 -19.202 1.00 93.75 202 GLY A N 1
ATOM 1555 C CA . GLY A 1 202 ? 8.602 -6.189 -19.971 1.00 93.75 202 GLY A CA 1
ATOM 1556 C C . GLY A 1 202 ? 10.079 -5.964 -19.718 1.00 93.75 202 GLY A C 1
ATOM 1557 O O . GLY A 1 202 ? 10.502 -4.837 -19.472 1.00 93.75 202 GLY A O 1
ATOM 1558 N N . LEU A 1 203 ? 10.875 -7.025 -19.816 1.00 89.62 203 LEU A N 1
ATOM 1559 C CA . LEU A 1 203 ? 12.307 -6.955 -19.551 1.00 89.62 203 LEU A CA 1
ATOM 1560 C C . LEU A 1 203 ? 12.966 -5.909 -20.477 1.00 89.62 203 LEU A C 1
ATOM 1562 O O . LEU A 1 203 ? 12.832 -6.032 -21.695 1.00 89.62 203 LEU A O 1
ATOM 1566 N N . PRO A 1 204 ? 13.710 -4.906 -19.968 1.00 85.75 204 PRO A N 1
ATOM 1567 C CA . PRO A 1 204 ? 14.236 -3.821 -20.805 1.00 85.75 204 PRO A CA 1
ATOM 1568 C C . PRO A 1 204 ? 15.122 -4.285 -21.971 1.00 85.75 204 PRO A C 1
ATOM 1570 O O . PRO A 1 204 ? 15.137 -3.651 -23.024 1.00 85.75 204 PRO A O 1
ATOM 1573 N N . SER A 1 205 ? 15.827 -5.411 -21.816 1.00 87.25 205 SER A N 1
ATOM 1574 C CA . SER A 1 205 ? 16.637 -6.022 -22.878 1.00 87.25 205 SER A CA 1
ATOM 1575 C C . SER A 1 205 ? 15.816 -6.792 -23.921 1.00 87.25 205 SER A C 1
ATOM 1577 O O . SER A 1 205 ? 16.286 -6.990 -25.040 1.00 87.25 205 SER A O 1
ATOM 1579 N N . ASN A 1 206 ? 14.599 -7.225 -23.582 1.00 89.31 206 ASN A N 1
ATOM 1580 C CA . ASN A 1 206 ? 13.664 -7.873 -24.494 1.00 89.31 206 ASN A CA 1
ATOM 1581 C C . ASN A 1 206 ? 12.220 -7.694 -24.006 1.00 89.31 206 ASN A C 1
ATOM 1583 O O . ASN A 1 206 ? 11.698 -8.501 -23.238 1.00 89.31 206 ASN A O 1
ATOM 1587 N N . LEU A 1 207 ? 11.548 -6.669 -24.530 1.00 88.38 207 LEU A N 1
ATOM 1588 C CA . LEU A 1 207 ? 10.199 -6.269 -24.113 1.00 88.38 207 LEU A CA 1
ATOM 1589 C C . LEU A 1 207 ? 9.097 -7.300 -24.422 1.00 88.38 207 LEU A C 1
ATOM 1591 O O . LEU A 1 207 ? 7.940 -7.065 -24.086 1.00 88.38 207 LEU A O 1
ATOM 1595 N N . ARG A 1 208 ? 9.425 -8.423 -25.077 1.00 85.25 208 ARG A N 1
ATOM 1596 C CA . ARG A 1 208 ? 8.506 -9.558 -25.272 1.00 85.25 208 ARG A CA 1
ATOM 1597 C C . ARG A 1 208 ? 8.503 -10.534 -24.098 1.00 85.25 208 ARG A C 1
ATOM 1599 O O . ARG A 1 208 ? 7.623 -11.385 -24.049 1.00 85.25 208 ARG A O 1
ATOM 1606 N N . ILE A 1 209 ? 9.487 -10.437 -23.208 1.00 89.31 209 ILE A N 1
ATOM 1607 C CA . ILE A 1 209 ? 9.559 -11.220 -21.977 1.00 89.31 209 ILE A CA 1
ATOM 1608 C C . ILE A 1 209 ? 8.865 -10.403 -20.893 1.00 89.31 209 ILE A C 1
ATOM 1610 O O . ILE A 1 209 ? 9.202 -9.238 -20.673 1.00 89.31 209 ILE A O 1
ATOM 1614 N N . ASP A 1 210 ? 7.865 -10.996 -20.262 1.00 91.62 210 ASP A N 1
ATOM 1615 C CA . ASP A 1 210 ? 7.166 -10.438 -19.117 1.00 91.62 210 ASP A CA 1
ATOM 1616 C C . ASP A 1 210 ? 8.100 -10.329 -17.906 1.00 91.62 210 ASP A C 1
ATOM 1618 O O . ASP A 1 210 ? 8.904 -11.219 -17.642 1.00 91.62 210 ASP A O 1
ATOM 1622 N N . TYR A 1 211 ? 8.023 -9.208 -17.187 1.00 94.56 211 TYR A N 1
ATOM 1623 C CA . TYR A 1 211 ? 8.897 -8.924 -16.044 1.00 94.56 211 TYR A CA 1
ATOM 1624 C C . TYR A 1 211 ? 8.114 -8.543 -14.789 1.00 94.56 211 TYR A C 1
ATOM 1626 O O . TYR A 1 211 ? 8.384 -9.065 -13.708 1.00 94.56 211 TYR A O 1
ATOM 1634 N N . ALA A 1 212 ? 7.097 -7.687 -14.923 1.00 95.88 212 ALA A N 1
ATOM 1635 C CA . ALA A 1 212 ? 6.304 -7.237 -13.780 1.00 95.88 212 ALA A CA 1
ATOM 1636 C C . ALA A 1 212 ? 5.664 -8.372 -12.952 1.00 95.88 212 ALA A C 1
ATOM 1638 O O . ALA A 1 212 ? 5.670 -8.240 -11.729 1.00 95.88 212 ALA A O 1
ATOM 1639 N N . PRO A 1 213 ? 5.170 -9.492 -13.527 1.00 95.62 213 PRO A N 1
ATOM 1640 C CA . PRO A 1 213 ? 4.648 -10.600 -12.723 1.00 95.62 213 PRO A CA 1
ATOM 1641 C C . PRO A 1 213 ? 5.691 -11.226 -11.786 1.00 95.62 213 PRO A C 1
ATOM 1643 O O . PRO A 1 213 ? 5.373 -11.546 -10.642 1.00 95.62 213 PRO A O 1
ATOM 1646 N N . ASP A 1 214 ? 6.937 -11.377 -12.245 1.00 95.19 214 ASP A N 1
ATOM 1647 C CA . ASP A 1 214 ? 8.034 -11.906 -11.427 1.00 95.19 214 ASP A CA 1
ATOM 1648 C C . ASP A 1 214 ? 8.440 -10.913 -10.332 1.00 95.19 214 ASP A C 1
ATOM 1650 O O . ASP A 1 214 ? 8.488 -11.259 -9.150 1.00 95.19 214 ASP A O 1
ATOM 1654 N N . GLN A 1 215 ? 8.618 -9.643 -10.709 1.00 96.69 215 GLN A N 1
ATOM 1655 C CA . GLN A 1 215 ? 8.918 -8.571 -9.763 1.00 96.69 215 GLN A CA 1
ATOM 1656 C C . GLN A 1 215 ? 7.839 -8.452 -8.679 1.00 96.69 215 GLN A C 1
ATOM 1658 O O . GLN A 1 215 ? 8.151 -8.322 -7.493 1.00 96.69 215 GLN A O 1
ATOM 1663 N N . TYR A 1 216 ? 6.566 -8.527 -9.072 1.00 97.88 216 TYR A N 1
ATOM 1664 C CA . TYR A 1 216 ? 5.442 -8.492 -8.147 1.00 97.88 216 TYR A CA 1
ATOM 1665 C C . TYR A 1 216 ? 5.449 -9.678 -7.186 1.00 97.88 216 TYR A C 1
ATOM 1667 O O . TYR A 1 216 ? 5.197 -9.482 -5.999 1.00 97.88 216 TYR A O 1
ATOM 1675 N N . ARG A 1 217 ? 5.812 -10.882 -7.646 1.00 97.12 217 ARG A N 1
ATOM 1676 C CA . ARG A 1 217 ? 5.940 -12.056 -6.773 1.00 97.12 217 ARG A CA 1
ATOM 1677 C C . ARG A 1 217 ? 6.954 -11.811 -5.653 1.00 97.12 217 ARG A C 1
ATOM 1679 O O . ARG A 1 217 ? 6.641 -12.044 -4.491 1.00 97.12 217 ARG A O 1
ATOM 1686 N N . HIS A 1 218 ? 8.118 -11.239 -5.968 1.00 98.06 218 HIS A N 1
ATOM 1687 C CA . HIS A 1 218 ? 9.115 -10.897 -4.949 1.00 98.06 218 HIS A CA 1
ATOM 1688 C C . HIS A 1 218 ? 8.641 -9.798 -3.981 1.00 98.06 218 HIS A C 1
ATOM 1690 O O . HIS A 1 218 ? 8.926 -9.872 -2.783 1.00 98.06 218 HIS A O 1
ATOM 1696 N N . LEU A 1 219 ? 7.920 -8.779 -4.469 1.00 98.44 219 LEU A N 1
ATOM 1697 C CA . LEU A 1 219 ? 7.314 -7.748 -3.611 1.00 98.44 219 LEU A CA 1
ATOM 1698 C C . LEU A 1 219 ? 6.272 -8.357 -2.663 1.00 98.44 219 LEU A C 1
ATOM 1700 O O . LEU A 1 219 ? 6.271 -8.047 -1.469 1.00 98.44 219 LEU A O 1
ATOM 1704 N N . LEU A 1 220 ? 5.421 -9.241 -3.188 1.00 98.12 220 LEU A N 1
ATOM 1705 C CA . LEU A 1 220 ? 4.396 -9.957 -2.437 1.00 98.12 220 LEU A CA 1
ATOM 1706 C C . LEU A 1 220 ? 5.014 -10.853 -1.361 1.00 98.12 220 LEU A C 1
ATOM 1708 O O . LEU A 1 220 ? 4.601 -10.772 -0.207 1.00 98.12 220 LEU A O 1
ATOM 1712 N N . ASP A 1 221 ? 6.043 -11.632 -1.694 1.00 98.38 221 ASP A N 1
ATOM 1713 C CA . ASP A 1 221 ? 6.743 -12.497 -0.738 1.00 98.38 221 ASP A CA 1
ATOM 1714 C C . ASP A 1 221 ? 7.382 -11.690 0.402 1.00 98.38 221 ASP A C 1
ATOM 1716 O O . ASP A 1 221 ? 7.297 -12.067 1.577 1.00 98.38 221 ASP A O 1
ATOM 1720 N N . ALA A 1 222 ? 7.990 -10.544 0.080 1.00 98.81 222 ALA A N 1
ATOM 1721 C CA . ALA A 1 222 ? 8.583 -9.661 1.077 1.00 98.81 222 ALA A CA 1
ATOM 1722 C C . ALA A 1 222 ? 7.526 -9.043 2.010 1.00 98.81 222 ALA A C 1
ATOM 1724 O O . ALA A 1 222 ? 7.738 -8.983 3.225 1.00 98.81 222 ALA A O 1
ATOM 1725 N N . ALA A 1 223 ? 6.385 -8.612 1.463 1.00 98.69 223 ALA A N 1
ATOM 1726 C CA . ALA A 1 223 ? 5.264 -8.093 2.243 1.00 98.69 223 ALA A CA 1
ATOM 1727 C C . ALA A 1 223 ? 4.627 -9.176 3.124 1.00 98.69 223 ALA A C 1
ATOM 1729 O O . ALA A 1 223 ? 4.415 -8.955 4.318 1.00 98.69 223 ALA A O 1
ATOM 1730 N N . TRP A 1 224 ? 4.395 -10.365 2.565 1.00 98.56 224 TRP A N 1
ATOM 1731 C CA . TRP A 1 224 ? 3.882 -11.525 3.287 1.00 98.56 224 TRP A CA 1
ATOM 1732 C C . TRP A 1 224 ? 4.783 -11.873 4.471 1.00 98.56 224 TRP A C 1
ATOM 1734 O O . TRP A 1 224 ? 4.324 -11.912 5.611 1.00 98.56 224 TRP A O 1
ATOM 1744 N N . GLY A 1 225 ? 6.088 -12.046 4.237 1.00 98.69 225 GLY A N 1
ATOM 1745 C CA . GLY A 1 225 ? 7.053 -12.329 5.299 1.00 98.69 225 GLY A CA 1
ATOM 1746 C C . GLY A 1 225 ? 7.085 -11.248 6.387 1.00 98.69 225 GLY A C 1
ATOM 1747 O O . GLY A 1 225 ? 7.199 -11.566 7.573 1.00 98.69 225 GLY A O 1
ATOM 1748 N N . ALA A 1 226 ? 6.934 -9.977 6.006 1.00 98.81 226 ALA A N 1
ATOM 1749 C CA . ALA A 1 226 ? 6.867 -8.863 6.944 1.00 98.81 226 ALA A CA 1
ATOM 1750 C C . ALA A 1 226 ? 5.617 -8.920 7.837 1.00 98.81 226 ALA A C 1
ATOM 1752 O O . ALA A 1 226 ? 5.762 -8.828 9.056 1.00 98.81 226 ALA A O 1
ATOM 1753 N N . LEU A 1 227 ? 4.430 -9.124 7.252 1.00 98.81 227 LEU A N 1
ATOM 1754 C CA . LEU A 1 227 ? 3.155 -9.257 7.971 1.00 98.81 227 LEU A CA 1
ATOM 1755 C C . LEU A 1 227 ? 3.153 -10.470 8.909 1.00 98.81 227 LEU A C 1
ATOM 1757 O O . LEU A 1 227 ? 2.734 -10.383 10.066 1.00 98.81 227 LEU A O 1
ATOM 1761 N N . GLN A 1 228 ? 3.693 -11.598 8.448 1.00 98.62 228 GLN A N 1
ATOM 1762 C CA . GLN A 1 228 ? 3.862 -12.790 9.277 1.00 98.62 228 GLN A CA 1
ATOM 1763 C C . GLN A 1 228 ? 4.738 -12.493 10.504 1.00 98.62 228 GLN A C 1
ATOM 1765 O O . GLN A 1 228 ? 4.362 -12.800 11.638 1.00 98.62 228 GLN A O 1
ATOM 1770 N N . ALA A 1 229 ? 5.879 -11.828 10.300 1.00 98.19 229 ALA A N 1
ATOM 1771 C CA . ALA A 1 229 ? 6.831 -11.508 11.362 1.00 98.19 229 ALA A CA 1
ATOM 1772 C C . ALA A 1 229 ? 6.316 -10.487 12.394 1.00 98.19 229 ALA A C 1
ATOM 1774 O O . ALA A 1 229 ? 6.912 -10.360 13.466 1.00 98.19 229 ALA A O 1
ATOM 1775 N N . THR A 1 230 ? 5.246 -9.752 12.089 1.00 98.06 230 THR A N 1
ATOM 1776 C CA . THR A 1 230 ? 4.637 -8.753 12.981 1.00 98.06 230 THR A CA 1
ATOM 1777 C C . THR A 1 230 ? 3.319 -9.218 13.605 1.00 98.06 230 THR A C 1
ATOM 1779 O O . THR A 1 230 ? 2.669 -8.438 14.293 1.00 98.06 230 THR A O 1
ATOM 1782 N N . GLY A 1 231 ? 2.939 -10.492 13.435 1.00 97.31 231 GLY A N 1
ATOM 1783 C CA . GLY A 1 231 ? 1.744 -11.064 14.068 1.00 97.31 231 GLY A CA 1
ATOM 1784 C C . GLY A 1 231 ? 0.446 -10.862 13.279 1.00 97.31 231 GLY A C 1
ATOM 1785 O O . GLY A 1 231 ? -0.640 -11.008 13.841 1.00 97.31 231 GLY A O 1
ATOM 1786 N N . HIS A 1 232 ? 0.551 -10.559 11.985 1.00 98.50 232 HIS A N 1
ATOM 1787 C CA . HIS A 1 232 ? -0.575 -10.392 11.060 1.00 98.50 232 HIS A CA 1
ATOM 1788 C C . HIS A 1 232 ? -0.812 -11.641 10.193 1.00 98.50 232 HIS A C 1
ATOM 1790 O O . HIS A 1 232 ? -1.562 -11.616 9.230 1.00 98.50 232 HIS A O 1
ATOM 1796 N N . GLY A 1 233 ? -0.215 -12.781 10.548 1.00 97.12 233 GLY A N 1
ATOM 1797 C CA . GLY A 1 233 ? -0.315 -14.026 9.778 1.00 97.12 233 GLY A CA 1
ATOM 1798 C C . GLY A 1 233 ? -1.698 -14.669 9.664 1.00 97.12 233 GLY A C 1
ATOM 1799 O O . GLY A 1 233 ? -1.851 -15.653 8.946 1.00 97.12 233 GLY A O 1
ATOM 1800 N N . ARG A 1 234 ? -2.679 -14.156 10.412 1.00 97.62 234 ARG A N 1
ATOM 1801 C CA . ARG A 1 234 ? -4.083 -14.597 10.409 1.00 97.62 234 ARG A CA 1
ATOM 1802 C C . ARG A 1 234 ? -5.034 -13.511 9.906 1.00 97.62 234 ARG A C 1
ATOM 1804 O O . ARG A 1 234 ? -6.245 -13.674 10.019 1.00 97.62 234 ARG A O 1
ATOM 1811 N N . ASP A 1 235 ? -4.479 -12.407 9.428 1.00 98.38 235 ASP A N 1
ATOM 1812 C CA . ASP A 1 235 ? -5.238 -11.294 8.878 1.00 98.38 235 ASP A CA 1
ATOM 1813 C C . ASP A 1 235 ? -5.725 -11.624 7.473 1.00 98.38 235 ASP A C 1
ATOM 1815 O O . ASP A 1 235 ? -5.252 -12.572 6.837 1.00 98.38 235 ASP A O 1
ATOM 1819 N N . THR A 1 236 ? -6.645 -10.808 6.969 1.00 97.75 236 THR A N 1
ATOM 1820 C CA . THR A 1 236 ? -7.003 -10.860 5.558 1.00 97.75 236 THR A CA 1
ATOM 1821 C C . THR A 1 236 ? -5.896 -10.186 4.758 1.00 97.75 236 THR A C 1
ATOM 1823 O O . THR A 1 236 ? -5.580 -9.019 4.980 1.00 97.75 236 THR A O 1
ATOM 1826 N N . ILE A 1 237 ? -5.283 -10.936 3.846 1.00 97.88 237 ILE A N 1
ATOM 1827 C CA . ILE A 1 237 ? -4.236 -10.443 2.951 1.00 97.88 237 ILE A CA 1
ATOM 1828 C C . ILE A 1 237 ? -4.684 -10.755 1.530 1.00 97.88 237 ILE A C 1
ATOM 1830 O O . ILE A 1 237 ? -4.802 -11.926 1.163 1.00 97.88 237 ILE A O 1
ATOM 1834 N N . VAL A 1 238 ? -4.945 -9.718 0.742 1.00 95.75 238 VAL A N 1
ATOM 1835 C CA . VAL A 1 238 ? -5.342 -9.841 -0.661 1.00 95.75 238 VAL A CA 1
ATOM 1836 C C . VAL A 1 238 ? -4.246 -9.306 -1.576 1.00 95.75 238 VAL A C 1
ATOM 1838 O O . VAL A 1 238 ? -3.406 -8.486 -1.203 1.00 95.75 238 VAL A O 1
ATOM 1841 N N . PHE A 1 239 ? -4.215 -9.844 -2.786 1.00 94.19 239 PHE A N 1
ATOM 1842 C CA . PHE A 1 239 ? -3.209 -9.553 -3.796 1.00 94.19 239 PHE A CA 1
ATOM 1843 C C . PHE A 1 239 ? -3.807 -9.806 -5.183 1.00 94.19 239 PHE A C 1
ATOM 1845 O O . PHE A 1 239 ? -4.864 -10.427 -5.309 1.00 94.19 239 PHE A O 1
ATOM 1852 N N . GLY A 1 240 ? -3.123 -9.351 -6.233 1.00 85.19 240 GLY A N 1
ATOM 1853 C CA . GLY A 1 240 ? -3.607 -9.497 -7.607 1.00 85.19 240 GLY A CA 1
ATOM 1854 C C . GLY A 1 240 ? -4.674 -8.470 -7.992 1.00 85.19 240 GLY A C 1
ATOM 1855 O O . GLY A 1 240 ? -5.525 -8.763 -8.831 1.00 85.19 240 GLY A O 1
ATOM 1856 N N . GLU A 1 241 ? -4.620 -7.275 -7.401 1.00 92.38 241 GLU A N 1
ATOM 1857 C CA . GLU A 1 241 ? -5.479 -6.131 -7.729 1.00 92.38 241 GLU A CA 1
ATOM 1858 C C . GLU A 1 241 ? -5.115 -5.537 -9.096 1.00 92.38 241 GLU A C 1
ATOM 1860 O O . GLU A 1 241 ? -4.594 -4.435 -9.189 1.00 92.38 241 GLU A O 1
ATOM 1865 N N . VAL A 1 242 ? -5.315 -6.302 -10.165 1.00 95.44 242 VAL A N 1
ATOM 1866 C CA . VAL A 1 242 ? -4.925 -5.937 -11.532 1.00 95.44 242 VAL A CA 1
ATOM 1867 C C . VAL A 1 242 ? -5.809 -4.839 -12.126 1.00 95.44 242 VAL A C 1
ATOM 1869 O O . VAL A 1 242 ? -7.017 -4.784 -11.884 1.00 95.44 242 VAL A O 1
ATOM 1872 N N . ALA A 1 243 ? -5.213 -4.000 -12.969 1.00 95.00 243 ALA A N 1
ATOM 1873 C CA . ALA A 1 243 ? -5.920 -3.018 -13.762 1.00 95.00 243 ALA A CA 1
ATOM 1874 C C . ALA A 1 243 ? -6.892 -3.721 -14.723 1.00 95.00 243 ALA A C 1
ATOM 1876 O O . ALA A 1 243 ? -6.621 -4.801 -15.255 1.00 95.00 243 ALA A O 1
ATOM 1877 N N . PRO A 1 244 ? -8.041 -3.103 -15.047 1.00 92.81 244 PRO A N 1
ATOM 1878 C CA . PRO A 1 244 ? -9.062 -3.753 -15.868 1.00 92.81 244 PRO A CA 1
ATOM 1879 C C . PRO A 1 244 ? -8.692 -3.822 -17.360 1.00 92.81 244 PRO A C 1
ATOM 1881 O O . PRO A 1 244 ? -9.493 -4.272 -18.181 1.00 92.81 244 PRO A O 1
ATOM 1884 N N . ARG A 1 245 ? -7.526 -3.297 -17.758 1.00 89.81 245 ARG A N 1
ATOM 1885 C CA . ARG A 1 245 ? -7.139 -3.068 -19.154 1.00 89.81 245 ARG A CA 1
ATOM 1886 C C . ARG A 1 245 ? -5.649 -3.311 -19.346 1.00 89.81 245 ARG A C 1
ATOM 1888 O O . ARG A 1 245 ? -4.849 -2.972 -18.490 1.00 89.81 245 ARG A O 1
ATOM 1895 N N . GLY A 1 246 ? -5.289 -3.773 -20.538 1.00 89.88 246 GLY A N 1
ATOM 1896 C CA . GLY A 1 246 ? -3.898 -3.896 -20.956 1.00 89.88 246 GLY A CA 1
ATOM 1897 C C . GLY A 1 246 ? -3.762 -4.061 -22.463 1.00 89.88 246 GLY A C 1
ATOM 1898 O O . GLY A 1 246 ? -4.755 -4.097 -23.193 1.00 89.88 246 GLY A O 1
ATOM 1899 N N . GLN A 1 247 ? -2.523 -4.142 -22.929 1.00 87.62 247 GLN A N 1
ATOM 1900 C CA . GLN A 1 247 ? -2.155 -4.241 -24.335 1.00 87.62 247 GLN A CA 1
ATOM 1901 C C . GLN A 1 247 ? -1.438 -5.566 -24.609 1.00 87.62 247 GLN A C 1
ATOM 1903 O O . GLN A 1 247 ? -0.796 -6.143 -23.734 1.00 87.62 247 GLN A O 1
ATOM 1908 N N . SER A 1 248 ? -1.507 -6.035 -25.856 1.00 79.50 248 SER A N 1
ATOM 1909 C CA . SER A 1 248 ? -0.742 -7.203 -26.319 1.00 79.50 248 SER A CA 1
ATOM 1910 C C . SER A 1 248 ? 0.766 -6.936 -26.407 1.00 79.50 248 SER A C 1
ATOM 1912 O O . SER A 1 248 ? 1.550 -7.876 -26.483 1.00 79.50 248 SER A O 1
ATOM 1914 N N . TYR A 1 249 ? 1.168 -5.663 -26.412 1.00 79.06 249 TYR A N 1
ATOM 1915 C CA . TYR A 1 249 ? 2.550 -5.212 -26.304 1.00 79.06 249 TYR A CA 1
ATOM 1916 C C . TYR A 1 249 ? 2.644 -4.194 -25.164 1.00 79.06 249 TYR A C 1
ATOM 1918 O O . TYR A 1 249 ? 2.163 -3.070 -25.285 1.00 79.06 249 TYR A O 1
ATOM 1926 N N . TRP A 1 250 ? 3.223 -4.610 -24.041 1.00 82.44 250 TRP A N 1
ATOM 1927 C CA . TRP A 1 250 ? 3.218 -3.852 -22.785 1.00 82.44 250 TRP A CA 1
ATOM 1928 C C . TRP A 1 250 ? 4.449 -2.950 -22.602 1.00 82.44 250 TRP A C 1
ATOM 1930 O O . TRP A 1 250 ? 4.415 -1.979 -21.848 1.00 82.44 250 TRP A O 1
ATOM 1940 N N . GLY A 1 251 ? 5.546 -3.220 -23.312 1.00 88.00 251 GLY A N 1
ATOM 1941 C CA . GLY A 1 251 ? 6.757 -2.404 -23.227 1.00 88.00 251 GLY A CA 1
ATOM 1942 C C . GLY A 1 251 ? 7.243 -2.206 -21.786 1.00 88.00 251 GLY A C 1
ATOM 1943 O O . GLY A 1 251 ? 7.159 -3.105 -20.957 1.00 88.00 251 GLY A O 1
ATOM 1944 N N . VAL A 1 252 ? 7.766 -1.019 -21.486 1.00 90.75 252 VAL A N 1
ATOM 1945 C CA . VAL A 1 252 ? 8.293 -0.703 -20.151 1.00 90.75 252 VAL A CA 1
ATOM 1946 C C . VAL A 1 252 ? 7.197 -0.187 -19.213 1.00 90.75 252 VAL A C 1
ATOM 1948 O O . VAL A 1 252 ? 7.026 -0.716 -18.121 1.00 90.75 252 VAL A O 1
ATOM 1951 N N . PHE A 1 253 ? 6.448 0.828 -19.652 1.00 92.12 253 PHE A N 1
ATOM 1952 C CA . PHE A 1 253 ? 5.454 1.547 -18.845 1.00 92.12 253 PHE A CA 1
ATOM 1953 C C . PHE A 1 253 ? 4.018 1.475 -19.416 1.00 92.12 253 PHE A C 1
ATOM 1955 O O . PHE A 1 253 ? 3.171 2.256 -18.989 1.00 92.12 253 PHE A O 1
ATOM 1962 N N . SER A 1 254 ? 3.714 0.597 -20.388 1.00 91.06 254 SER A N 1
ATOM 1963 C CA . SER A 1 254 ? 2.309 0.347 -20.790 1.00 91.06 254 SER A CA 1
ATOM 1964 C C . SER A 1 254 ? 1.645 -0.628 -19.803 1.00 91.06 254 SER A C 1
ATOM 1966 O O . SER A 1 254 ? 2.158 -0.822 -18.709 1.00 91.06 254 SER A O 1
ATOM 1968 N N . GLY A 1 255 ? 0.496 -1.215 -20.141 1.00 92.06 255 GLY A N 1
ATOM 1969 C CA . GLY A 1 255 ? -0.174 -2.223 -19.307 1.00 92.06 255 GLY A CA 1
ATOM 1970 C C . GLY A 1 255 ? -0.160 -3.613 -19.938 1.00 92.06 255 GLY A C 1
ATOM 1971 O O . GLY A 1 255 ? -0.403 -3.734 -21.142 1.00 92.06 255 GLY A O 1
ATOM 1972 N N . MET A 1 256 ? 0.083 -4.658 -19.146 1.00 93.81 256 MET A N 1
ATOM 1973 C CA . MET A 1 256 ? -0.172 -6.047 -19.541 1.00 93.81 256 MET A CA 1
ATOM 1974 C C . MET A 1 256 ? -1.659 -6.362 -19.393 1.00 93.81 256 MET A C 1
ATOM 1976 O O . MET A 1 256 ? -2.334 -5.838 -18.521 1.00 93.81 256 MET A O 1
ATOM 1980 N N . THR A 1 257 ? -2.217 -7.216 -20.253 1.00 94.12 257 THR A N 1
ATOM 1981 C CA . THR A 1 257 ? -3.610 -7.651 -20.059 1.00 94.12 257 THR A CA 1
ATOM 1982 C C . THR A 1 257 ? -3.743 -8.474 -18.769 1.00 94.12 257 THR A C 1
ATOM 1984 O O . THR A 1 257 ? -2.936 -9.393 -18.592 1.00 94.12 257 THR A O 1
ATOM 1987 N N . PRO A 1 258 ? -4.787 -8.269 -17.943 1.00 94.44 258 PRO A N 1
ATOM 1988 C CA . PRO A 1 258 ? -4.887 -8.885 -16.615 1.00 94.44 258 PRO A CA 1
ATOM 1989 C C . PRO A 1 258 ? -4.754 -10.418 -16.612 1.00 94.44 258 PRO A C 1
ATOM 1991 O O . PRO A 1 258 ? -4.045 -10.989 -15.786 1.00 94.44 258 PRO A O 1
ATOM 1994 N N . LEU A 1 259 ? -5.353 -11.115 -17.588 1.00 92.94 259 LEU A N 1
ATOM 1995 C CA . LEU A 1 259 ? -5.236 -12.579 -17.678 1.00 92.94 259 LEU A CA 1
ATOM 1996 C C . LEU A 1 259 ? -3.824 -13.067 -18.032 1.00 92.94 259 LEU A C 1
ATOM 1998 O O . LEU A 1 259 ? -3.453 -14.163 -17.621 1.00 92.94 259 LEU A O 1
ATOM 2002 N N . LEU A 1 260 ? -3.052 -12.294 -18.803 1.00 92.25 260 LEU A N 1
ATOM 2003 C CA . LEU A 1 260 ? -1.648 -12.614 -19.072 1.00 92.25 260 LEU A CA 1
ATOM 2004 C C . LEU A 1 260 ? -0.828 -12.453 -17.791 1.00 92.25 260 LEU A C 1
ATOM 2006 O O . LEU A 1 260 ? -0.128 -13.384 -17.408 1.00 92.25 260 LEU A O 1
ATOM 2010 N N . PHE A 1 261 ? -0.991 -11.320 -17.100 1.00 94.62 261 PHE A N 1
ATOM 2011 C CA . PHE A 1 261 ? -0.283 -11.035 -15.855 1.00 94.62 261 PHE A CA 1
ATOM 2012 C C . PHE A 1 261 ? -0.520 -12.122 -14.798 1.00 94.62 261 PHE A C 1
ATOM 2014 O O . PHE A 1 261 ? 0.434 -12.670 -14.253 1.00 94.62 261 PHE A O 1
ATOM 2021 N N . LEU A 1 262 ? -1.783 -12.495 -14.553 1.00 94.44 262 LEU A N 1
ATOM 2022 C CA . LEU A 1 262 ? -2.128 -13.516 -13.557 1.00 94.44 262 LEU A CA 1
ATOM 2023 C C . LEU A 1 262 ? -1.562 -14.897 -13.911 1.00 94.44 262 LEU A C 1
ATOM 2025 O O . LEU A 1 262 ? -1.065 -15.602 -13.036 1.00 94.44 262 LEU A O 1
ATOM 2029 N N . ARG A 1 263 ? -1.596 -15.296 -15.188 1.00 93.69 263 ARG A N 1
ATOM 2030 C CA . ARG A 1 263 ? -1.018 -16.580 -15.621 1.00 93.69 263 ARG A CA 1
ATOM 2031 C C . ARG A 1 263 ? 0.490 -16.621 -15.393 1.00 93.69 263 ARG A C 1
ATOM 2033 O O . ARG A 1 263 ? 0.990 -17.590 -14.824 1.00 93.69 263 ARG A O 1
ATOM 2040 N N . SER A 1 264 ? 1.188 -15.550 -15.756 1.00 92.94 264 SER A N 1
ATOM 2041 C CA . SER A 1 264 ? 2.619 -15.397 -15.498 1.00 92.94 264 SER A CA 1
ATOM 2042 C C . SER A 1 264 ? 2.950 -15.380 -14.004 1.00 92.94 264 SER A C 1
ATOM 2044 O O . SER A 1 264 ? 3.877 -16.064 -13.570 1.00 92.94 264 SER A O 1
ATOM 2046 N N . LEU A 1 265 ? 2.158 -14.671 -13.190 1.00 93.75 265 LEU A N 1
ATOM 2047 C CA . LEU A 1 265 ? 2.334 -14.603 -11.737 1.00 93.75 265 LEU A CA 1
ATOM 2048 C C . LEU A 1 265 ? 2.319 -16.001 -11.104 1.00 93.75 265 LEU A C 1
ATOM 2050 O O . LEU A 1 265 ? 3.197 -16.312 -10.297 1.00 93.75 265 LEU A O 1
ATOM 2054 N N . TYR A 1 266 ? 1.387 -16.860 -11.521 1.00 92.25 266 TYR A N 1
ATOM 2055 C CA . TYR A 1 266 ? 1.257 -18.235 -11.025 1.00 92.25 266 TYR A CA 1
ATOM 2056 C C . TYR A 1 266 ? 2.047 -19.281 -11.823 1.00 92.25 266 TYR A C 1
ATOM 2058 O O . TYR A 1 266 ? 1.900 -20.475 -11.563 1.00 92.25 266 TYR A O 1
ATOM 2066 N N . CYS A 1 267 ? 2.883 -18.865 -12.778 1.00 92.62 267 CYS A N 1
ATOM 2067 C CA . CYS A 1 267 ? 3.664 -19.763 -13.630 1.00 92.62 267 CYS A CA 1
ATOM 2068 C C . CYS A 1 267 ? 2.798 -2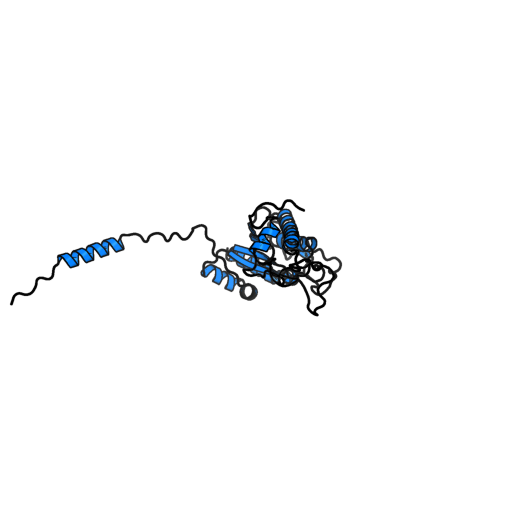0.818 -14.348 1.00 92.62 267 CYS A C 1
ATOM 2070 O O . CYS A 1 267 ? 3.130 -22.007 -14.353 1.00 92.62 267 CYS A O 1
ATOM 2072 N N . VAL A 1 268 ? 1.688 -20.397 -14.963 1.00 94.50 268 VAL A N 1
ATOM 2073 C CA . VAL A 1 268 ? 0.794 -21.265 -15.749 1.00 94.50 268 VAL A CA 1
ATOM 2074 C C . VAL A 1 268 ? 0.643 -20.796 -17.199 1.00 94.50 268 VAL A C 1
ATOM 2076 O O . VAL A 1 268 ? 0.787 -19.616 -17.506 1.00 94.50 268 VAL A O 1
ATOM 2079 N N . ASP A 1 269 ? 0.340 -21.725 -18.107 1.00 91.56 269 ASP A N 1
ATOM 2080 C CA . ASP A 1 269 ? 0.096 -21.438 -19.524 1.00 91.56 269 ASP A CA 1
ATOM 2081 C C . ASP A 1 269 ? -1.324 -20.888 -19.802 1.00 91.56 269 ASP A C 1
ATOM 2083 O O . ASP A 1 269 ? -2.140 -20.664 -18.902 1.00 91.56 269 ASP A O 1
ATOM 2087 N N . SER A 1 270 ? -1.656 -20.673 -21.081 1.00 91.50 270 SER A N 1
ATOM 2088 C CA . SER A 1 270 ? -2.983 -20.201 -21.513 1.00 91.50 270 SER A CA 1
ATOM 2089 C C . SER A 1 270 ? -4.134 -21.170 -21.209 1.00 91.50 270 SER A C 1
ATOM 2091 O O . SER A 1 270 ? -5.292 -20.752 -21.238 1.00 91.50 270 SER A O 1
ATOM 2093 N N . HIS A 1 271 ? -3.826 -22.427 -20.881 1.00 93.62 271 HIS A N 1
ATOM 2094 C CA . HIS A 1 271 ? -4.760 -23.469 -20.458 1.00 93.62 271 HIS A CA 1
ATOM 2095 C C . HIS A 1 271 ? -4.703 -23.720 -18.941 1.00 93.62 271 HIS A C 1
ATOM 2097 O O . HIS A 1 271 ? -5.257 -24.716 -18.473 1.00 93.62 271 HIS A O 1
ATOM 2103 N N . TYR A 1 272 ? -4.052 -22.834 -18.176 1.00 92.94 272 TYR A N 1
ATOM 2104 C CA . TYR A 1 272 ? -3.871 -22.927 -16.724 1.00 92.94 272 TYR A CA 1
ATOM 2105 C C . TYR A 1 272 ? -3.113 -24.182 -16.269 1.00 92.94 272 TYR A C 1
ATOM 2107 O O . TYR A 1 272 ? -3.340 -24.701 -15.175 1.00 92.94 272 TYR A O 1
ATOM 2115 N N . ARG A 1 273 ? -2.195 -24.682 -17.101 1.00 94.88 273 ARG A N 1
ATOM 2116 C CA . ARG A 1 273 ? -1.296 -25.783 -16.740 1.00 94.88 273 ARG A CA 1
ATOM 2117 C C . ARG A 1 273 ? 0.044 -25.227 -16.264 1.00 94.88 273 ARG A C 1
ATOM 2119 O O . ARG A 1 273 ? 0.523 -24.271 -16.871 1.00 94.88 273 ARG A O 1
ATOM 2126 N N . PRO A 1 274 ? 0.678 -25.822 -15.236 1.00 94.69 274 PRO A N 1
ATOM 2127 C CA . PRO A 1 274 ? 1.995 -25.389 -14.782 1.00 94.69 274 PRO A CA 1
ATOM 2128 C C . PRO A 1 274 ? 3.012 -25.361 -15.924 1.00 94.69 274 PRO A C 1
ATOM 2130 O O . PRO A 1 274 ? 3.141 -26.336 -16.675 1.00 94.69 274 PRO A O 1
ATOM 2133 N N . LEU A 1 275 ? 3.747 -24.255 -16.031 1.00 90.19 275 LEU A N 1
ATOM 2134 C CA . LEU A 1 275 ? 4.898 -24.149 -16.920 1.00 90.19 275 LEU A CA 1
ATOM 2135 C C . LEU A 1 275 ? 5.968 -25.149 -16.469 1.00 90.19 275 LEU A C 1
ATOM 2137 O O . LEU A 1 275 ? 6.205 -25.333 -15.277 1.00 90.19 275 LEU A O 1
ATOM 2141 N N . ARG A 1 276 ? 6.618 -25.816 -17.426 1.00 84.12 276 ARG A N 1
ATOM 2142 C CA . ARG A 1 276 ? 7.607 -26.875 -17.146 1.00 84.12 276 ARG A CA 1
ATOM 2143 C C . ARG A 1 276 ? 9.061 -26.411 -17.266 1.00 84.12 276 ARG A C 1
ATOM 2145 O O . ARG A 1 276 ? 9.959 -27.244 -17.220 1.00 84.12 276 ARG A O 1
ATOM 2152 N N . GLY A 1 277 ? 9.278 -25.101 -17.391 1.00 73.06 277 GLY A N 1
ATOM 2153 C CA . GLY A 1 277 ? 10.562 -24.542 -17.812 1.00 73.06 277 GLY A CA 1
ATOM 2154 C C . GLY A 1 277 ? 10.855 -24.841 -19.286 1.00 73.06 277 GLY A C 1
ATOM 2155 O O . GLY A 1 277 ? 10.139 -25.615 -19.927 1.00 73.06 277 GLY A O 1
ATOM 2156 N N . ALA A 1 278 ? 11.880 -24.182 -19.817 1.00 53.06 278 ALA A N 1
ATOM 2157 C CA . ALA A 1 278 ? 12.528 -24.549 -21.073 1.00 53.06 278 ALA A CA 1
ATOM 2158 C C . ALA A 1 278 ? 13.834 -25.284 -20.760 1.00 53.06 278 ALA A C 1
ATOM 2160 O O . ALA A 1 278 ? 14.468 -24.910 -19.745 1.00 53.06 278 ALA A O 1
#

pLDDT: mean 91.72, std 11.45, range [42.69, 98.94]

Foldseek 3Di:
DDDDDDPPVVVVVVVVVVVVVVPPDPDPPPPPPPDAAEDEDQVVCLVPVQVVLVVCVVVRHQEYEYEDEAVLFAPPLADLAHDPPQQLQQLLSTDLVSCVSVLVNQVSCVVSNRAYEYEDFFQARNVQADPDDDPPPDDQSQHLGHLQSLLSNLNNVQLQQVQQAQSVVSHGHRPDPRRRHHHQHYEYYAALQAQSRHWFQADQVDQLHGDSLVSSLSNLVSNQVSCVVSPNVVGHYDYLNHDCDFDPRQGTGGGDHSVVSVCVNQCADPVRHHDPDD

Radius of gyration: 26.52 Å; chains: 1; bounding box: 108×43×53 Å

Sequence (278 aa):
MPLPRRPAATLLRCLVLAIVLVTIPPARALASTTQTGWMQDDPSVLADPMGTLERMRLLGAEEVRFGVRWYSIAPNINSHRAPRGFSGSNPASYRAAAWAPLDAIVRDAHALGIGLDLDLMGGTPLWATGPNPPHDGKVHYNWEPSPSLYGQFVRAVATRYSGNYDPGLRKTKPGNPNDLPRVNFWSIWNEPDYGPSLAPQGLPSNLRIDYAPDQYRHLLDAAWGALQATGHGRDTIVFGEVAPRGQSYWGVFSGMTPLLFLRSLYCVDSHYRPLRGA